Protein AF-A0A7W8P6K2-F1 (afdb_monomer)

Foldseek 3Di:
DDLVVLQPQFDWDWDQDPVRDIDIDTFLQVFRAQFADKDQAPQQFKIWTFGQAALAWTKIWGHPDHVDSQWTWIWTWAFAWPAQEDLGWGWIDIDTQDIDGSVVQVVCSNPDDPVNFKDKDFPPVDDDPPPQWDWFFDRLGIITMHTDPPNSHNCCGRVNSVSCRVSVHRRQDHAFHDWDAPNVVGKIKIKGQWQDQSQDAPRPRGHSRHHPDIDRRIWMWIDDPTIIDID

Radius of gyration: 17.87 Å; Cα contacts (8 Å, |Δi|>4): 602; chains: 1; bounding box: 59×38×41 Å

Nearest PDB structures (foldseek):
  6w18-assembly1_C  TM=3.054E-01  e=6.192E-01  Schizosaccharomyces pombe 972h-
  9fmv-assembly1_A  TM=1.648E-01  e=7.704E+00  Escherichia coli

pLDDT: mean 91.1, std 9.99, range [41.56, 98.69]

Solvent-accessible surface area (backbone atoms only — not comparable to full-atom values): 11878 Å² total; per-residue (Å²): 125,64,53,70,71,58,76,47,54,47,50,73,50,75,48,77,46,99,87,74,49,73,49,79,44,75,26,36,49,70,22,36,52,49,70,54,36,65,29,75,40,95,76,40,27,41,31,43,41,26,21,49,34,57,34,17,45,54,36,38,36,38,29,76,40,70,78,37,70,53,30,31,39,33,30,33,33,28,58,46,66,77,40,34,65,70,75,18,28,24,40,50,46,76,44,80,57,38,70,45,35,17,69,62,43,45,57,46,32,72,68,49,43,65,75,70,32,29,52,77,45,66,51,78,92,65,64,81,86,57,82,76,45,46,80,33,46,46,65,80,34,58,34,32,37,30,78,38,91,90,24,58,59,57,27,37,31,66,41,23,65,62,39,39,30,71,74,64,32,39,32,15,47,36,36,27,36,48,40,48,68,46,76,90,81,56,36,34,40,36,33,22,62,35,43,47,65,29,27,18,58,90,30,91,42,18,78,65,36,45,18,76,52,65,36,84,82,37,43,33,42,35,40,43,101,59,40,31,43,33,91

Organism: NCBI:txid2782701

Structure (mmCIF, N/CA/C/O backbone):
data_AF-A0A7W8P6K2-F1
#
_entry.id   AF-A0A7W8P6K2-F1
#
loop_
_atom_site.group_PDB
_atom_site.id
_atom_site.type_symbol
_atom_site.label_atom_id
_atom_site.label_alt_id
_atom_site.label_comp_id
_atom_site.label_asym_id
_atom_site.label_entity_id
_atom_site.label_seq_id
_atom_site.pdbx_PDB_ins_code
_atom_site.Cartn_x
_atom_site.Cartn_y
_atom_site.Cartn_z
_atom_site.occupancy
_atom_site.B_iso_or_equiv
_atom_site.auth_seq_id
_atom_site.auth_comp_id
_atom_site.auth_asym_id
_atom_site.auth_atom_id
_atom_site.pdbx_PDB_model_num
ATOM 1 N N . MET A 1 1 ? 9.901 19.201 3.855 1.00 45.75 1 MET A N 1
ATOM 2 C CA . MET A 1 1 ? 8.483 18.785 3.722 1.00 45.75 1 MET A CA 1
ATOM 3 C C . MET A 1 1 ? 7.767 19.037 5.047 1.00 45.75 1 MET A C 1
ATOM 5 O O . MET A 1 1 ? 8.031 18.343 6.026 1.00 45.75 1 MET A O 1
ATOM 9 N N . THR A 1 2 ? 6.951 20.090 5.101 1.00 41.56 2 THR A N 1
ATOM 10 C CA . THR A 1 2 ? 6.307 20.640 6.312 1.00 41.56 2 THR A CA 1
ATOM 11 C C . THR A 1 2 ? 5.314 19.657 6.948 1.00 41.56 2 THR A C 1
ATOM 13 O O . THR A 1 2 ? 4.742 18.824 6.243 1.00 41.56 2 THR A O 1
ATOM 16 N N . ILE A 1 3 ? 5.078 19.776 8.262 1.00 53.03 3 ILE A N 1
ATOM 17 C CA . ILE A 1 3 ? 4.132 18.954 9.053 1.00 53.03 3 ILE A CA 1
ATOM 18 C C . ILE A 1 3 ? 2.738 18.884 8.409 1.00 53.03 3 ILE A C 1
ATOM 20 O O . ILE A 1 3 ? 2.146 17.810 8.330 1.00 53.03 3 ILE A O 1
ATOM 24 N N . ALA A 1 4 ? 2.268 19.984 7.810 1.00 47.06 4 ALA A N 1
ATOM 25 C CA . ALA A 1 4 ? 0.972 20.045 7.137 1.00 47.06 4 ALA A CA 1
ATOM 26 C C . ALA A 1 4 ? 0.769 18.945 6.073 1.00 47.06 4 ALA A C 1
ATOM 28 O O . ALA A 1 4 ? -0.303 18.353 6.015 1.00 47.06 4 ALA A O 1
ATOM 29 N N . CYS A 1 5 ? 1.792 18.595 5.280 1.00 59.78 5 CYS A N 1
ATOM 30 C CA . CYS A 1 5 ? 1.664 17.613 4.191 1.00 59.78 5 CYS A CA 1
ATOM 31 C C . CYS A 1 5 ? 1.314 16.188 4.686 1.00 59.78 5 CYS A C 1
ATOM 33 O O . CYS A 1 5 ? 0.742 15.391 3.939 1.00 59.78 5 CYS A O 1
ATOM 35 N N . ARG A 1 6 ? 1.612 15.865 5.955 1.00 72.44 6 ARG A N 1
ATOM 36 C CA . ARG A 1 6 ? 1.390 14.533 6.550 1.00 72.44 6 ARG A CA 1
ATOM 37 C C . ARG A 1 6 ? -0.026 14.321 7.100 1.00 72.44 6 ARG A C 1
ATOM 39 O O . ARG A 1 6 ? -0.425 13.170 7.281 1.00 72.44 6 ARG A O 1
ATOM 46 N N . LYS A 1 7 ? -0.803 15.399 7.275 1.00 76.62 7 LYS A N 1
ATOM 47 C CA . LYS A 1 7 ? -2.230 15.358 7.663 1.00 76.62 7 LYS A CA 1
ATOM 48 C C . LYS A 1 7 ? -3.202 15.213 6.479 1.00 76.62 7 LYS A C 1
ATOM 50 O O . LYS A 1 7 ? -4.413 15.094 6.695 1.00 76.62 7 LYS A O 1
ATOM 55 N N . TYR A 1 8 ? -2.695 15.261 5.245 1.00 76.56 8 TYR A N 1
ATOM 56 C CA . TYR A 1 8 ? -3.468 15.083 4.009 1.00 76.56 8 TYR A CA 1
ATOM 57 C C . TYR A 1 8 ? -3.341 13.657 3.465 1.00 76.56 8 TYR A C 1
ATOM 59 O O . TYR A 1 8 ? -2.492 12.886 3.921 1.00 76.56 8 TYR A O 1
ATOM 67 N N . TYR A 1 9 ? -4.179 13.326 2.475 1.00 77.88 9 TYR A N 1
ATOM 68 C CA . TYR A 1 9 ? -4.243 12.000 1.847 1.00 77.88 9 TYR A CA 1
ATOM 69 C C . TYR A 1 9 ? -4.569 10.882 2.850 1.00 77.88 9 TYR A C 1
ATOM 71 O O . TYR A 1 9 ? -3.964 9.810 2.847 1.00 77.88 9 TYR A O 1
ATOM 79 N N . LYS A 1 10 ? -5.508 11.175 3.757 1.00 86.06 10 LYS A N 1
ATOM 80 C CA . LYS A 1 10 ? -6.084 10.231 4.720 1.00 86.06 10 LYS A CA 1
ATOM 81 C C . LYS A 1 10 ? -7.519 9.934 4.317 1.00 86.06 10 LYS A C 1
ATOM 83 O O . LYS A 1 10 ? -8.212 10.836 3.847 1.00 86.06 10 LYS A O 1
ATOM 88 N N . LEU A 1 11 ? -7.963 8.706 4.557 1.00 86.50 11 LEU A N 1
ATOM 89 C CA . LEU A 1 11 ? -9.357 8.350 4.350 1.00 86.50 11 LEU A CA 1
ATOM 90 C C . LEU A 1 11 ? -10.255 9.127 5.320 1.00 86.50 11 LEU A C 1
ATOM 92 O O . LEU A 1 11 ? -9.959 9.220 6.516 1.00 86.50 11 LEU A O 1
ATOM 96 N N . LEU A 1 12 ? -11.363 9.648 4.797 1.00 87.94 12 LEU A N 1
ATOM 97 C CA . LEU A 1 12 ? -12.411 10.301 5.570 1.00 87.94 12 LEU A CA 1
ATOM 98 C C . LEU A 1 12 ? -13.641 9.398 5.651 1.00 87.94 12 LEU A C 1
ATOM 100 O O . LEU A 1 12 ? -14.023 8.783 4.658 1.00 87.94 12 LEU A O 1
ATOM 104 N N . SER A 1 13 ? -14.293 9.364 6.808 1.00 87.44 13 SER A N 1
ATOM 105 C CA . SER A 1 13 ? -15.684 8.920 6.914 1.00 87.44 13 SER A CA 1
ATOM 106 C C . SER A 1 13 ? -16.564 10.097 7.301 1.00 87.44 13 SER A C 1
ATOM 108 O O . SER A 1 13 ? -16.222 10.833 8.232 1.00 87.44 13 SER A O 1
ATOM 110 N N . ASN A 1 14 ? -17.704 10.223 6.630 1.00 90.31 14 ASN A N 1
ATOM 111 C CA . ASN A 1 14 ? -18.677 11.276 6.876 1.00 90.31 14 ASN A CA 1
ATOM 112 C C . ASN A 1 14 ? -19.964 10.658 7.424 1.00 90.31 14 ASN A C 1
ATOM 114 O O . ASN A 1 14 ? -20.509 9.735 6.818 1.00 90.31 14 ASN A O 1
ATOM 118 N N . THR A 1 15 ? -20.462 11.195 8.531 1.00 91.56 15 THR A N 1
ATOM 119 C CA . THR A 1 15 ? -21.828 10.948 9.003 1.00 91.56 15 THR A CA 1
ATOM 120 C C . THR A 1 15 ? -22.666 12.161 8.643 1.00 91.56 15 THR A C 1
ATOM 122 O O . THR A 1 15 ? -22.277 13.275 8.987 1.00 91.56 15 THR A O 1
ATOM 125 N N . VAL A 1 16 ? -23.789 11.950 7.958 1.00 93.88 16 VAL A N 1
ATOM 126 C CA . VAL A 1 16 ? -24.786 12.995 7.688 1.00 93.88 16 VAL A CA 1
ATOM 127 C C . VAL A 1 16 ? -25.910 12.839 8.705 1.00 93.88 16 VAL A C 1
ATOM 129 O O . VAL A 1 16 ? -26.491 11.759 8.824 1.00 93.88 16 VAL A O 1
ATOM 132 N N . HIS A 1 17 ? -26.181 13.899 9.458 1.00 93.69 17 HIS A N 1
ATOM 133 C CA . HIS A 1 17 ? -27.201 13.926 10.503 1.00 93.69 17 HIS A CA 1
ATOM 134 C C . HIS A 1 17 ? -28.574 14.310 9.921 1.00 93.69 17 HIS A C 1
ATOM 136 O O . HIS A 1 17 ? -28.632 14.950 8.868 1.00 93.69 17 HIS A O 1
ATOM 142 N N . PRO A 1 18 ? -29.697 13.958 10.582 1.00 95.81 18 PRO A N 1
ATOM 143 C CA . PRO A 1 18 ? -31.042 14.280 10.088 1.00 95.81 18 PRO A CA 1
ATOM 144 C C . PRO A 1 18 ? -31.325 15.778 9.901 1.00 95.81 18 PRO A C 1
ATOM 146 O O . PRO A 1 18 ? -32.210 16.137 9.132 1.00 95.81 18 PRO A O 1
ATOM 149 N N . ASP A 1 19 ? -30.585 16.646 10.591 1.00 95.31 19 ASP A N 1
ATOM 150 C CA . ASP A 1 19 ? -30.692 18.107 10.494 1.00 95.31 19 ASP A CA 1
ATOM 151 C C . ASP A 1 19 ? -29.866 18.709 9.339 1.00 95.31 19 ASP A C 1
ATOM 153 O O . ASP A 1 19 ? -29.806 19.927 9.183 1.00 95.31 19 ASP A O 1
ATOM 157 N N . GLY A 1 20 ? -29.224 17.864 8.526 1.00 94.19 20 GLY A N 1
ATOM 158 C CA . GLY A 1 20 ? -28.382 18.277 7.405 1.00 94.19 20 GLY A CA 1
ATOM 159 C C . GLY A 1 20 ? -26.956 18.668 7.797 1.00 94.19 20 GLY A C 1
ATOM 160 O O . GLY A 1 20 ? -26.159 18.996 6.915 1.00 94.19 20 GLY A O 1
ATOM 161 N N . THR A 1 21 ? -26.595 18.615 9.082 1.00 95.94 21 THR A N 1
ATOM 162 C CA . THR A 1 21 ? -25.201 18.767 9.514 1.00 95.94 21 THR A CA 1
ATOM 163 C C . THR A 1 21 ? -24.415 17.473 9.294 1.00 95.94 21 THR A C 1
ATOM 165 O O . THR A 1 21 ? -24.968 16.426 8.948 1.00 95.94 21 THR A O 1
ATOM 168 N N . GLY A 1 22 ? -23.094 17.520 9.480 1.00 93.06 22 GLY A N 1
ATOM 169 C CA . GLY A 1 22 ? -22.268 16.330 9.344 1.00 93.06 22 GLY A CA 1
ATOM 170 C C . GLY A 1 22 ? -21.056 16.308 10.256 1.00 93.06 22 GLY A C 1
ATOM 171 O O . GLY A 1 22 ? -20.565 17.339 10.717 1.00 93.06 22 GLY A O 1
ATOM 172 N N . THR A 1 23 ? -20.557 15.103 10.501 1.00 93.94 23 THR A N 1
ATOM 173 C CA . THR A 1 23 ? -19.308 14.868 11.229 1.00 93.94 23 THR A CA 1
ATOM 174 C C . THR A 1 23 ? -18.320 14.173 10.310 1.00 93.94 23 THR A C 1
ATOM 176 O O . THR A 1 23 ? -18.646 13.159 9.695 1.00 93.94 23 THR A O 1
ATOM 179 N N . VAL A 1 24 ? -17.104 14.712 10.236 1.00 92.06 24 VAL A N 1
ATOM 180 C CA . VAL A 1 24 ? -16.004 14.159 9.440 1.00 92.06 24 VAL A CA 1
ATOM 181 C C . VAL A 1 24 ? -14.969 13.567 10.385 1.00 92.06 24 VAL A C 1
ATOM 183 O O . VAL A 1 24 ? -14.493 14.250 11.291 1.00 92.06 24 VAL A O 1
ATOM 186 N N . LYS A 1 25 ? -14.585 12.311 10.154 1.00 91.88 25 LYS A N 1
ATOM 187 C CA . LYS A 1 25 ? -13.491 11.648 10.873 1.00 91.88 25 LYS A CA 1
ATOM 188 C C . LYS A 1 25 ? -12.382 11.270 9.902 1.00 91.88 25 LYS A C 1
ATOM 190 O O . LYS A 1 25 ? -12.643 10.637 8.881 1.00 91.88 25 LYS A O 1
ATOM 195 N N . LYS A 1 26 ? -11.146 11.641 10.240 1.00 92.69 26 LYS A N 1
ATOM 196 C CA . LYS A 1 26 ? -9.938 11.188 9.542 1.00 92.69 26 LYS A CA 1
ATOM 197 C C . LYS A 1 26 ? -9.478 9.863 10.134 1.00 92.69 26 LYS A C 1
ATOM 199 O O . LYS A 1 26 ? -9.282 9.773 11.342 1.00 92.69 26 LYS A O 1
ATOM 204 N N . HIS A 1 27 ? -9.242 8.864 9.291 1.00 94.88 27 HIS A N 1
ATOM 205 C CA . HIS A 1 27 ? -8.683 7.583 9.722 1.00 94.88 27 HIS A CA 1
ATOM 206 C C . HIS A 1 27 ? -7.204 7.500 9.356 1.00 94.88 27 HIS A C 1
ATOM 208 O O . HIS A 1 27 ? -6.820 7.041 8.277 1.00 94.88 27 HIS A O 1
ATOM 214 N N . TYR A 1 28 ? -6.347 7.980 10.255 1.00 95.62 28 TYR A N 1
ATOM 215 C CA . TYR A 1 28 ? -4.903 8.048 10.028 1.00 95.62 28 TYR A CA 1
ATOM 216 C C . TYR A 1 28 ? -4.249 6.666 9.896 1.00 95.62 28 TYR A C 1
ATOM 218 O O . TYR A 1 28 ? -3.251 6.538 9.176 1.00 95.62 28 TYR A O 1
ATOM 226 N N . CYS A 1 29 ? -4.830 5.638 10.524 1.00 95.69 29 CYS A N 1
ATOM 227 C CA . CYS A 1 29 ? -4.363 4.252 10.446 1.00 95.69 29 CYS A CA 1
ATOM 228 C C . CYS A 1 29 ? -4.705 3.554 9.117 1.00 95.69 29 CYS A C 1
ATOM 230 O O . CYS A 1 29 ? -4.180 2.479 8.855 1.00 95.69 29 CYS A O 1
ATOM 232 N N . LEU A 1 30 ? -5.479 4.167 8.211 1.00 93.50 30 LEU A N 1
ATOM 233 C CA . LEU A 1 30 ? -5.624 3.678 6.827 1.00 93.50 30 LEU A CA 1
ATOM 234 C C . LEU A 1 30 ? -4.539 4.212 5.879 1.00 93.50 30 LEU A C 1
ATOM 236 O O . LEU A 1 30 ? -4.719 4.203 4.666 1.00 93.50 30 LEU A O 1
ATOM 240 N N . ARG A 1 31 ? -3.389 4.611 6.447 1.00 87.50 31 ARG A N 1
ATOM 241 C CA . ARG A 1 31 ? -2.157 5.101 5.800 1.00 87.50 31 ARG A CA 1
ATOM 242 C C . ARG A 1 31 ? -2.330 6.318 4.883 1.00 87.50 31 ARG A C 1
ATOM 244 O O . ARG A 1 31 ? -3.427 6.747 4.538 1.00 87.50 31 ARG A O 1
ATOM 251 N N . ARG A 1 32 ? -1.190 6.912 4.524 1.00 89.69 32 ARG A N 1
ATOM 252 C CA . ARG A 1 32 ? -1.074 8.011 3.560 1.00 89.69 32 ARG A CA 1
ATOM 253 C C . ARG A 1 32 ? -0.702 7.465 2.181 1.00 89.69 32 ARG A C 1
ATOM 255 O O . ARG A 1 32 ? 0.448 7.073 1.996 1.00 89.69 32 ARG A O 1
ATOM 262 N N . ILE A 1 33 ? -1.654 7.466 1.251 1.00 84.19 33 ILE A N 1
ATOM 263 C CA . ILE A 1 33 ? -1.473 7.089 -0.164 1.00 84.19 33 ILE A CA 1
ATOM 264 C C . ILE A 1 33 ? -2.402 7.909 -1.067 1.00 84.19 33 ILE A C 1
ATOM 266 O O . ILE A 1 33 ? -3.232 8.664 -0.557 1.00 84.19 33 ILE A O 1
ATOM 270 N N . SER A 1 34 ? -2.284 7.749 -2.386 1.00 83.44 34 SER A N 1
ATOM 271 C CA . SER A 1 34 ? -3.230 8.321 -3.349 1.00 83.44 34 SER A CA 1
ATOM 272 C C . SER A 1 34 ? -4.524 7.499 -3.348 1.00 83.44 34 SER A C 1
ATOM 274 O O . SER A 1 34 ? -4.739 6.643 -4.201 1.00 83.44 34 SER A O 1
ATOM 276 N N . HIS A 1 35 ? -5.330 7.669 -2.294 1.00 80.62 35 HIS A N 1
AT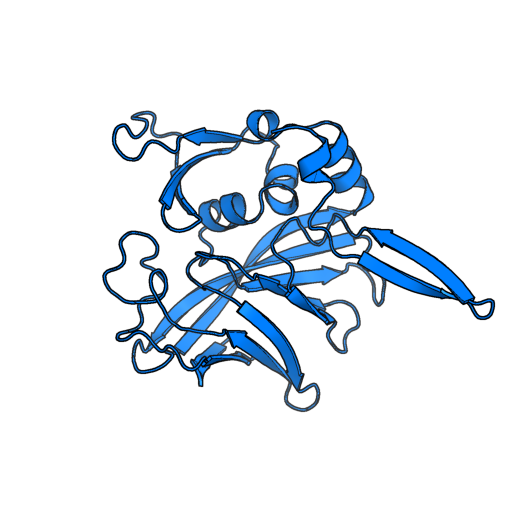OM 277 C CA . HIS A 1 35 ? -6.593 6.946 -2.144 1.00 80.62 35 HIS A CA 1
ATOM 278 C C . HIS A 1 35 ? -7.550 7.348 -3.265 1.00 80.62 35 HIS A C 1
ATOM 280 O O . HIS A 1 35 ? -7.952 8.508 -3.329 1.00 80.62 35 HIS A O 1
ATOM 286 N N . GLU A 1 36 ? -7.940 6.371 -4.078 1.00 83.62 36 GLU A N 1
ATOM 287 C CA . GLU A 1 36 ? -9.068 6.486 -5.003 1.00 83.62 36 GLU A CA 1
ATOM 288 C C . GLU A 1 36 ? -10.316 5.871 -4.337 1.00 83.62 36 GLU A C 1
ATOM 290 O O . GLU A 1 36 ? -10.707 6.288 -3.240 1.00 83.62 36 GLU A O 1
ATOM 295 N N . LEU A 1 37 ? -10.928 4.835 -4.926 1.00 86.00 37 LEU A N 1
ATOM 296 C CA . LEU A 1 37 ? -12.049 4.135 -4.310 1.00 86.00 37 LEU A CA 1
ATOM 297 C C . LEU A 1 37 ? -11.564 3.096 -3.291 1.00 86.00 37 LEU A C 1
ATOM 299 O O . LEU A 1 37 ? -10.658 2.296 -3.544 1.00 86.00 37 LEU A O 1
ATOM 303 N N . ILE A 1 38 ? -12.236 3.067 -2.142 1.00 88.56 38 ILE A N 1
ATOM 304 C CA . ILE A 1 38 ? -12.048 2.048 -1.112 1.00 88.56 38 ILE A CA 1
ATOM 305 C C . ILE A 1 38 ? -13.287 1.157 -1.002 1.00 88.56 38 ILE A C 1
ATOM 307 O O . ILE A 1 38 ? -14.418 1.625 -1.123 1.00 88.56 38 ILE A O 1
ATOM 311 N N . GLN A 1 39 ? -13.085 -0.128 -0.725 1.00 92.94 39 GLN A N 1
ATOM 312 C CA . GLN A 1 39 ? -14.166 -1.089 -0.518 1.00 92.94 39 GLN A CA 1
ATOM 313 C C . GLN A 1 39 ? -14.063 -1.668 0.889 1.00 92.94 39 GLN A C 1
ATOM 315 O O . GLN A 1 39 ? -13.090 -2.350 1.205 1.00 92.94 39 GLN A O 1
ATOM 320 N N . VAL A 1 40 ? -15.091 -1.451 1.710 1.00 92.94 40 VAL A N 1
ATOM 321 C CA . VAL A 1 40 ? -15.283 -2.193 2.964 1.00 92.94 40 VAL A CA 1
ATOM 322 C C . VAL A 1 40 ? -15.950 -3.528 2.633 1.00 92.94 40 VAL A C 1
ATOM 324 O O . VAL A 1 40 ? -16.956 -3.568 1.923 1.00 92.94 40 VAL A O 1
ATOM 327 N N . MET A 1 41 ? -15.379 -4.629 3.105 1.00 93.00 41 MET A N 1
ATOM 328 C CA . MET A 1 41 ? -15.876 -5.980 2.854 1.00 93.00 41 MET A CA 1
ATOM 329 C C . MET A 1 41 ? -17.117 -6.293 3.711 1.00 93.00 41 MET A C 1
ATOM 331 O O . MET A 1 41 ? -17.367 -5.623 4.715 1.00 93.00 41 MET A O 1
ATOM 335 N N . PRO A 1 42 ? -17.900 -7.336 3.364 1.00 94.12 42 PRO A N 1
ATOM 336 C CA . PRO A 1 42 ? -19.096 -7.722 4.122 1.00 94.12 42 PRO A CA 1
ATOM 337 C C . PRO A 1 42 ? -18.849 -8.085 5.594 1.00 94.12 42 PRO A C 1
ATOM 339 O O . PRO A 1 42 ? -19.782 -8.040 6.390 1.00 94.12 42 PRO A O 1
ATOM 342 N N . ASP A 1 43 ? -17.607 -8.416 5.962 1.00 93.88 43 ASP A N 1
ATOM 343 C CA . ASP A 1 43 ? -17.190 -8.645 7.352 1.00 93.88 43 ASP A CA 1
ATOM 344 C C . ASP A 1 43 ? -17.126 -7.355 8.194 1.00 93.88 43 ASP A C 1
ATOM 346 O O . ASP A 1 43 ? -16.834 -7.414 9.384 1.00 93.88 43 ASP A O 1
ATOM 350 N N . LYS A 1 44 ? -17.367 -6.187 7.578 1.00 94.81 44 LYS A N 1
ATOM 351 C CA . LYS A 1 44 ? -17.327 -4.849 8.190 1.00 94.81 44 LYS A CA 1
ATOM 352 C C . LYS A 1 44 ? -15.981 -4.499 8.830 1.00 94.81 44 LYS A C 1
ATOM 354 O O . LYS A 1 44 ? -15.925 -3.599 9.668 1.00 94.81 44 LYS A O 1
ATOM 359 N N . ARG A 1 45 ? -14.903 -5.189 8.456 1.00 96.31 45 ARG A N 1
ATOM 360 C CA . ARG A 1 45 ? -13.560 -5.007 9.031 1.00 96.31 45 ARG A CA 1
ATOM 361 C C . ARG A 1 45 ? -12.499 -4.829 7.970 1.00 96.31 45 ARG A C 1
ATOM 363 O O . ARG A 1 45 ? -11.619 -3.984 8.122 1.00 96.31 45 ARG A O 1
ATOM 370 N N . THR A 1 46 ? -12.557 -5.648 6.930 1.00 95.44 46 THR A N 1
ATOM 371 C CA . THR A 1 46 ? -11.554 -5.661 5.877 1.00 95.44 46 THR A CA 1
ATOM 372 C C . THR A 1 46 ? -11.842 -4.531 4.898 1.00 95.44 46 THR A C 1
ATOM 374 O O . THR A 1 46 ? -12.963 -4.372 4.427 1.00 95.44 46 THR A O 1
ATOM 377 N N . VAL A 1 47 ? -10.828 -3.737 4.580 1.00 94.44 47 VAL A N 1
ATOM 378 C CA . VAL A 1 47 ? -10.889 -2.631 3.626 1.00 94.44 47 VAL A CA 1
ATOM 379 C C . VAL A 1 47 ? -9.822 -2.858 2.573 1.00 94.44 47 VAL A C 1
ATOM 381 O O . VAL A 1 47 ? -8.636 -2.899 2.903 1.00 94.44 47 VAL A O 1
ATOM 384 N N . LEU A 1 48 ? -10.221 -2.982 1.310 1.00 92.56 48 LEU A N 1
ATOM 385 C CA . LEU A 1 48 ? -9.278 -2.897 0.201 1.00 92.56 48 LEU A CA 1
ATOM 386 C C . LEU A 1 48 ? -9.232 -1.460 -0.312 1.00 92.56 48 LEU A C 1
ATOM 388 O O . LEU A 1 48 ? -10.267 -0.800 -0.416 1.00 92.56 48 LEU A O 1
ATOM 392 N N . MET A 1 49 ? -8.028 -0.978 -0.596 1.00 90.75 49 MET A N 1
ATOM 393 C CA . MET A 1 49 ? -7.788 0.402 -0.998 1.00 90.75 49 MET A CA 1
ATOM 394 C C . MET A 1 49 ? -7.065 0.442 -2.332 1.00 90.75 49 MET A C 1
ATOM 396 O O . MET A 1 49 ? -5.987 -0.152 -2.452 1.00 90.75 49 MET A O 1
ATOM 400 N N . GLY A 1 50 ? -7.639 1.190 -3.275 1.00 83.75 50 GLY A N 1
ATOM 401 C CA . GLY A 1 50 ? -6.937 1.567 -4.486 1.00 83.75 50 GLY A CA 1
ATOM 402 C C . GLY A 1 50 ? -5.815 2.566 -4.231 1.00 83.75 50 GLY A C 1
ATOM 403 O O . GLY A 1 50 ? -5.855 3.319 -3.257 1.00 83.75 50 GLY A O 1
ATOM 404 N N . ASP A 1 51 ? -4.796 2.520 -5.082 1.00 90.81 51 ASP A N 1
ATOM 405 C CA . ASP A 1 51 ? -3.625 3.392 -5.032 1.00 90.81 51 ASP A CA 1
ATOM 406 C C . ASP A 1 51 ? -3.415 3.996 -6.420 1.00 90.81 51 ASP A C 1
ATOM 408 O O . ASP A 1 51 ? -2.784 3.398 -7.302 1.00 90.81 51 ASP A O 1
ATOM 412 N N . ASP A 1 52 ? -3.997 5.180 -6.622 1.00 90.06 52 ASP A N 1
ATOM 413 C CA . ASP A 1 52 ? -3.874 5.921 -7.870 1.00 90.06 52 ASP A CA 1
ATOM 414 C C . ASP A 1 52 ? -2.510 6.626 -7.949 1.00 90.06 52 ASP A C 1
ATOM 416 O O . ASP A 1 52 ? -2.373 7.842 -7.780 1.00 90.06 52 ASP A O 1
ATOM 420 N N . ALA A 1 53 ? -1.469 5.831 -8.175 1.00 88.44 53 ALA A N 1
ATOM 421 C CA . ALA A 1 53 ? -0.094 6.288 -8.282 1.00 88.44 53 ALA A CA 1
ATOM 422 C C . ALA A 1 53 ? 0.650 5.573 -9.414 1.00 88.44 53 ALA A C 1
ATOM 424 O O . ALA A 1 53 ? 0.231 4.527 -9.906 1.00 88.44 53 ALA A O 1
ATOM 425 N N . THR A 1 54 ? 1.794 6.132 -9.806 1.00 86.94 54 THR A N 1
ATOM 426 C CA . THR A 1 54 ? 2.825 5.396 -10.551 1.00 86.94 54 THR A CA 1
ATOM 427 C C . THR A 1 54 ? 3.679 4.613 -9.558 1.00 86.94 54 THR A C 1
ATOM 429 O O . THR A 1 54 ? 4.088 5.184 -8.543 1.00 86.94 54 THR A O 1
ATOM 432 N N . ASN A 1 55 ? 3.988 3.342 -9.850 1.00 89.44 55 ASN A N 1
ATOM 433 C CA . ASN A 1 55 ? 4.639 2.432 -8.890 1.00 89.44 55 ASN A CA 1
ATOM 434 C C . ASN A 1 55 ? 3.867 2.332 -7.558 1.00 89.44 55 ASN A C 1
ATOM 436 O O . ASN A 1 55 ? 4.452 2.344 -6.471 1.00 89.44 55 ASN A O 1
ATOM 440 N N . GLY A 1 56 ? 2.542 2.291 -7.652 1.00 92.31 56 GLY A N 1
ATOM 441 C CA . GLY A 1 56 ? 1.650 2.015 -6.540 1.00 92.31 56 GLY A CA 1
ATOM 442 C C . GLY A 1 56 ? 1.602 0.530 -6.183 1.00 92.31 56 GLY A C 1
ATOM 443 O O . GLY A 1 56 ? 2.245 -0.324 -6.809 1.00 92.31 56 GLY A O 1
ATOM 444 N N . GLY A 1 57 ? 0.835 0.227 -5.143 1.00 92.50 57 GLY A N 1
ATOM 445 C CA . GLY A 1 57 ? 0.651 -1.127 -4.627 1.00 92.50 57 GLY A CA 1
ATOM 446 C C . GLY A 1 57 ? -0.808 -1.449 -4.325 1.00 92.50 57 GLY A C 1
ATOM 447 O O . GLY A 1 57 ? -1.646 -0.566 -4.178 1.00 92.50 57 GLY A O 1
ATOM 448 N N . LEU A 1 58 ? -1.110 -2.740 -4.182 1.00 93.19 58 LEU A N 1
ATOM 449 C CA . LEU A 1 58 ? -2.414 -3.189 -3.703 1.00 93.19 58 LEU A CA 1
ATOM 450 C C . LEU A 1 58 ? -2.364 -3.372 -2.187 1.00 93.19 58 LEU A C 1
ATOM 452 O O . LEU A 1 58 ? -1.565 -4.160 -1.677 1.00 93.19 58 LEU A O 1
ATOM 456 N N . PHE A 1 59 ? -3.231 -2.677 -1.460 1.00 94.00 59 PHE A N 1
ATOM 457 C CA . PHE A 1 59 ? -3.203 -2.686 -0.002 1.00 94.00 59 PHE A CA 1
ATOM 458 C C . PHE A 1 59 ? -4.535 -3.086 0.614 1.00 94.00 59 PHE A C 1
ATOM 460 O O . PHE A 1 59 ? -5.612 -2.803 0.089 1.00 94.00 59 PHE A O 1
ATOM 467 N N . MET A 1 60 ? -4.432 -3.650 1.810 1.00 95.00 60 MET A N 1
ATOM 468 C CA . MET A 1 60 ? -5.557 -4.095 2.613 1.00 95.00 60 MET A CA 1
ATOM 469 C C . MET A 1 60 ? -5.379 -3.628 4.056 1.00 95.00 60 MET A C 1
ATOM 471 O O . MET A 1 60 ? -4.279 -3.650 4.600 1.00 95.00 60 MET A O 1
ATOM 475 N N . PHE A 1 61 ? -6.464 -3.212 4.688 1.00 96.88 61 PHE A N 1
ATOM 476 C CA . PHE A 1 61 ? -6.522 -2.911 6.111 1.00 96.88 61 PHE A CA 1
ATOM 477 C C . PHE A 1 61 ? -7.560 -3.821 6.752 1.00 96.88 61 PHE A C 1
ATOM 479 O O . PHE A 1 61 ? -8.622 -4.027 6.179 1.00 96.88 61 PHE A O 1
ATOM 486 N N . ILE A 1 62 ? -7.264 -4.375 7.921 1.00 97.88 62 ILE A N 1
ATOM 487 C CA . ILE A 1 62 ? -8.218 -5.179 8.687 1.00 97.88 62 ILE A CA 1
ATOM 488 C C . ILE A 1 62 ? -8.402 -4.499 10.033 1.00 97.88 62 ILE A C 1
ATOM 490 O O . ILE A 1 62 ? -7.469 -4.462 10.839 1.00 97.88 62 ILE A O 1
ATOM 494 N N . ALA A 1 63 ? -9.599 -3.962 10.258 1.00 98.25 63 ALA A N 1
ATOM 495 C CA . ALA A 1 63 ? -9.966 -3.327 11.512 1.00 98.25 63 ALA A CA 1
ATOM 496 C C . ALA A 1 63 ? -9.963 -4.326 12.676 1.00 98.25 63 ALA A C 1
ATOM 498 O O . ALA A 1 63 ? -10.317 -5.501 12.514 1.00 98.25 63 ALA A O 1
ATOM 499 N N . ASP A 1 64 ? -9.629 -3.857 13.874 1.00 98.44 64 ASP A N 1
ATOM 500 C CA . ASP A 1 64 ? -9.668 -4.687 15.083 1.00 98.44 64 ASP A CA 1
ATOM 501 C C . ASP A 1 64 ? -11.109 -5.060 15.468 1.00 98.44 64 ASP A C 1
ATOM 503 O O . ASP A 1 64 ? -11.347 -6.155 15.981 1.00 98.44 64 ASP A O 1
ATOM 507 N N . LYS A 1 65 ? -12.079 -4.187 15.163 1.00 97.94 65 LYS A N 1
ATOM 508 C CA . LYS A 1 65 ? -13.505 -4.356 15.475 1.00 97.94 65 LYS A CA 1
ATOM 509 C C . LYS A 1 65 ? -14.377 -4.115 14.243 1.00 97.94 65 LYS A C 1
ATOM 511 O O . LYS A 1 65 ? -14.030 -3.323 13.371 1.00 97.94 65 LYS A O 1
ATOM 516 N N . GLU A 1 66 ? -15.514 -4.804 14.173 1.00 96.44 66 GLU A N 1
ATOM 517 C CA . GLU A 1 66 ? -16.509 -4.575 13.120 1.00 96.44 66 GLU A CA 1
ATOM 518 C C . GLU A 1 66 ? -17.029 -3.136 13.155 1.00 96.44 66 GLU A C 1
ATOM 520 O O . GLU A 1 66 ? -17.330 -2.604 14.222 1.00 96.44 66 GLU A O 1
ATOM 525 N N . ALA A 1 67 ? -17.154 -2.527 11.975 1.00 93.69 67 ALA A N 1
ATOM 526 C CA . ALA A 1 67 ? -17.658 -1.172 11.765 1.00 93.69 67 ALA A CA 1
ATOM 527 C C . ALA A 1 67 ? -16.881 -0.057 12.501 1.00 93.69 67 ALA A C 1
ATOM 529 O O . ALA A 1 67 ? -17.375 1.065 12.601 1.00 93.69 67 ALA A O 1
ATOM 530 N N . ASP A 1 68 ? -15.656 -0.327 12.961 1.00 95.81 68 ASP A N 1
ATOM 531 C CA . ASP A 1 68 ? -14.793 0.657 13.612 1.00 95.81 68 ASP A CA 1
ATOM 532 C C . ASP A 1 68 ? -13.402 0.676 12.972 1.00 95.81 68 ASP A C 1
ATOM 534 O O . ASP A 1 68 ? -12.543 -0.157 13.245 1.00 95.81 68 ASP A O 1
ATOM 538 N N . LEU A 1 69 ? -13.174 1.678 12.124 1.00 95.88 69 LEU A N 1
ATOM 539 C CA . LEU A 1 69 ? -11.910 1.880 11.416 1.00 95.88 69 LEU A CA 1
ATOM 540 C C . LEU A 1 69 ? -10.847 2.619 12.251 1.00 95.88 69 LEU A C 1
ATOM 542 O O . LEU A 1 69 ? -9.825 3.027 11.704 1.00 95.88 69 LEU A O 1
ATOM 546 N N . SER A 1 70 ? -11.061 2.817 13.558 1.00 97.00 70 SER A N 1
ATOM 547 C CA . SER A 1 70 ? -10.133 3.573 14.410 1.00 97.00 70 SER A CA 1
ATOM 548 C C . SER A 1 70 ? -8.821 2.850 14.719 1.00 97.00 70 SER A C 1
ATOM 550 O O . SER A 1 70 ? -7.850 3.522 15.064 1.00 97.00 70 SER A O 1
ATOM 552 N N . ALA A 1 71 ? -8.764 1.523 14.581 1.00 98.44 71 ALA A N 1
ATOM 553 C CA . ALA A 1 71 ? -7.570 0.718 14.827 1.00 98.44 71 ALA A CA 1
ATOM 554 C C . ALA A 1 71 ? -7.556 -0.547 13.966 1.00 98.44 71 ALA A C 1
ATOM 556 O O . ALA A 1 71 ? -8.609 -1.114 13.660 1.00 98.44 71 ALA A O 1
ATOM 557 N N . GLY A 1 72 ? -6.368 -0.994 13.564 1.00 98.31 72 GLY A N 1
ATOM 558 C CA . GLY A 1 72 ? -6.245 -2.222 12.788 1.00 98.31 72 GLY A CA 1
ATOM 559 C C . GLY A 1 72 ? -4.864 -2.482 12.214 1.00 98.31 72 GLY A C 1
ATOM 560 O O . GLY A 1 72 ? -3.892 -1.767 12.470 1.00 98.31 72 GLY A O 1
ATOM 561 N N . THR A 1 73 ? -4.787 -3.547 11.419 1.00 98.62 73 THR A N 1
ATOM 562 C CA . THR A 1 73 ? -3.551 -4.018 10.788 1.00 98.62 73 THR A CA 1
ATOM 563 C C . THR A 1 73 ? -3.532 -3.678 9.303 1.00 98.62 73 THR A C 1
ATOM 565 O O . THR A 1 73 ? -4.485 -3.956 8.579 1.00 98.62 73 THR A O 1
ATOM 568 N N . LEU A 1 74 ? -2.416 -3.122 8.840 1.00 97.94 74 LEU A N 1
ATOM 569 C CA . LEU A 1 74 ? -2.164 -2.772 7.451 1.00 97.94 74 LEU A CA 1
ATOM 570 C C . LEU A 1 74 ? -1.314 -3.843 6.756 1.00 97.94 74 LEU A C 1
ATOM 572 O O . LEU A 1 74 ? -0.277 -4.278 7.272 1.00 97.94 74 LEU A O 1
ATOM 576 N N . TYR A 1 75 ? -1.743 -4.208 5.554 1.00 97.62 75 TYR A N 1
ATOM 577 C CA . TYR A 1 75 ? -1.121 -5.181 4.672 1.00 97.62 75 TYR A CA 1
ATOM 578 C C . TYR A 1 75 ? -0.911 -4.601 3.272 1.00 97.62 75 TYR A C 1
ATOM 580 O O . TYR A 1 75 ? -1.657 -3.731 2.819 1.00 97.62 75 TYR A O 1
ATOM 588 N N . VAL A 1 76 ? 0.078 -5.135 2.564 1.00 95.94 76 VAL A N 1
ATOM 589 C CA . VAL A 1 76 ? 0.349 -4.840 1.152 1.00 95.94 76 VAL A CA 1
ATOM 590 C C . VAL A 1 76 ? 0.646 -6.135 0.401 1.00 95.94 76 VAL A C 1
ATOM 592 O O . VAL A 1 76 ? 1.228 -7.064 0.966 1.00 95.94 76 VAL A O 1
ATOM 595 N N . ALA A 1 77 ? 0.214 -6.229 -0.850 1.00 94.81 77 ALA A N 1
ATOM 596 C CA . ALA A 1 77 ? 0.395 -7.425 -1.657 1.00 94.81 77 ALA A CA 1
ATOM 597 C C . ALA A 1 77 ? 1.833 -7.558 -2.190 1.00 94.81 77 ALA A C 1
ATOM 599 O O . ALA A 1 77 ? 2.465 -6.593 -2.628 1.00 94.81 77 ALA A O 1
ATOM 600 N N . LYS A 1 78 ? 2.326 -8.795 -2.215 1.00 94.44 78 LYS A N 1
ATOM 601 C CA . LYS A 1 78 ? 3.422 -9.243 -3.072 1.00 94.44 78 LYS A CA 1
ATOM 602 C C . LYS A 1 78 ? 2.836 -9.980 -4.269 1.00 94.44 78 LYS A C 1
ATOM 604 O O . LYS A 1 78 ? 2.059 -10.912 -4.083 1.00 94.44 78 LYS A O 1
ATOM 609 N N . TRP A 1 79 ? 3.249 -9.579 -5.463 1.00 93.12 79 TRP A N 1
ATOM 610 C CA . TRP A 1 79 ? 2.898 -10.190 -6.737 1.00 93.12 79 TRP A CA 1
ATOM 611 C C . TRP A 1 79 ? 3.915 -11.278 -7.087 1.00 93.12 79 TRP A C 1
ATOM 613 O O . TRP A 1 79 ? 5.062 -10.984 -7.423 1.00 93.12 79 TRP A O 1
ATOM 623 N N . ALA A 1 80 ? 3.514 -12.544 -6.985 1.00 93.56 80 ALA A N 1
ATOM 624 C CA . ALA A 1 80 ? 4.294 -13.667 -7.494 1.00 93.56 80 ALA A CA 1
ATOM 625 C C . ALA A 1 80 ? 3.747 -14.061 -8.871 1.00 93.56 80 ALA A C 1
ATOM 627 O O . ALA A 1 80 ? 2.821 -14.867 -8.969 1.00 93.56 80 ALA A O 1
ATOM 628 N N . GLN A 1 81 ? 4.283 -13.436 -9.925 1.00 93.62 81 GLN A N 1
ATOM 629 C CA . GLN A 1 81 ? 3.792 -13.596 -11.295 1.00 93.62 81 GLN A CA 1
ATOM 630 C C . GLN A 1 81 ? 3.882 -15.051 -11.771 1.00 93.62 81 GLN A C 1
ATOM 632 O O . GLN A 1 81 ? 4.955 -15.651 -11.756 1.00 93.62 81 GLN A O 1
ATOM 637 N N . SER A 1 82 ? 2.760 -15.591 -12.243 1.00 93.94 82 SER A N 1
ATOM 638 C CA . SER A 1 82 ? 2.649 -16.919 -12.858 1.00 93.94 82 SER A CA 1
ATOM 639 C C . SER A 1 82 ? 2.444 -16.852 -14.374 1.00 93.94 82 SER A C 1
ATOM 641 O O . SER A 1 82 ? 2.760 -17.809 -15.076 1.00 93.94 82 SER A O 1
ATOM 643 N N . SER A 1 83 ? 1.969 -15.717 -14.898 1.00 94.56 83 SER A N 1
ATOM 644 C CA . SER A 1 83 ? 1.861 -15.451 -16.336 1.00 94.56 83 SER A CA 1
ATOM 645 C C . SER A 1 83 ? 2.155 -13.986 -16.648 1.00 94.56 83 SER A C 1
ATOM 647 O O . SER A 1 83 ? 1.681 -13.095 -15.944 1.00 94.56 83 SER A O 1
ATOM 649 N N . SER A 1 84 ? 2.911 -13.744 -17.722 1.00 94.75 84 SER A N 1
ATOM 650 C CA . SER A 1 84 ? 3.178 -12.414 -18.291 1.00 94.75 84 SER A CA 1
ATOM 651 C C . SER A 1 84 ? 2.305 -12.076 -19.503 1.00 94.75 84 SER A C 1
ATOM 653 O O . SER A 1 84 ? 2.354 -10.947 -19.993 1.00 94.75 84 SER A O 1
ATOM 655 N N . ALA A 1 85 ? 1.531 -13.043 -20.003 1.00 93.88 85 ALA A N 1
ATOM 656 C CA . ALA A 1 85 ? 0.734 -12.880 -21.210 1.00 93.88 85 ALA A CA 1
ATOM 657 C C . ALA A 1 85 ? -0.520 -12.035 -20.944 1.00 93.88 85 ALA A C 1
ATOM 659 O O . ALA A 1 85 ? -1.206 -12.217 -19.935 1.00 93.88 85 ALA A O 1
ATOM 660 N N . GLY A 1 86 ? -0.846 -11.146 -21.886 1.00 91.12 86 GLY A N 1
ATOM 661 C CA . GLY A 1 86 ? -1.982 -10.234 -21.753 1.00 91.12 86 GLY A CA 1
ATOM 662 C C . GLY A 1 86 ? -1.832 -9.352 -20.516 1.00 91.12 86 GLY A C 1
ATOM 663 O O . GLY A 1 86 ? -0.798 -8.717 -20.329 1.00 91.12 86 GLY A O 1
ATOM 664 N N . ALA A 1 87 ? -2.859 -9.341 -19.668 1.00 90.25 87 ALA A N 1
ATOM 665 C CA . ALA A 1 87 ? -2.847 -8.594 -18.417 1.00 90.25 87 ALA A CA 1
ATOM 666 C C . ALA A 1 87 ? -2.155 -9.343 -17.251 1.00 90.25 87 ALA A C 1
ATOM 668 O O . ALA A 1 87 ? -1.936 -8.771 -16.185 1.00 90.25 87 ALA A O 1
ATOM 669 N N . GLY A 1 88 ? -1.759 -10.602 -17.469 1.00 92.69 88 GLY A N 1
ATOM 670 C CA . GLY A 1 88 ? -0.996 -11.420 -16.529 1.00 92.69 88 GLY A CA 1
ATOM 671 C C . GLY A 1 88 ? -1.819 -12.166 -15.476 1.00 92.69 88 GLY A C 1
ATOM 672 O O . GLY A 1 88 ? -3.039 -12.050 -15.365 1.00 92.69 88 GLY A O 1
ATOM 673 N N . ALA A 1 89 ? -1.117 -12.972 -14.683 1.00 93.62 89 ALA A N 1
ATOM 674 C CA . ALA A 1 89 ? -1.662 -13.681 -13.525 1.00 93.62 89 ALA A CA 1
ATOM 675 C C . ALA A 1 89 ? -0.579 -13.855 -12.454 1.00 93.62 89 ALA A C 1
ATOM 677 O O . ALA A 1 89 ? 0.614 -13.866 -12.776 1.00 93.62 89 ALA A O 1
ATOM 678 N N . ALA A 1 90 ? -0.985 -13.990 -11.191 1.00 92.88 90 ALA A N 1
ATOM 679 C CA . ALA A 1 90 ? -0.074 -14.143 -10.063 1.00 92.88 90 ALA A CA 1
ATOM 680 C C . ALA A 1 90 ? -0.712 -14.799 -8.839 1.00 92.88 90 ALA A C 1
ATOM 682 O O . ALA A 1 90 ? -1.910 -14.726 -8.605 1.00 92.88 90 ALA A O 1
ATOM 683 N N . THR A 1 91 ? 0.118 -15.345 -7.963 1.00 92.75 91 THR A N 1
ATOM 684 C CA . THR A 1 91 ? -0.272 -15.598 -6.573 1.00 92.75 91 THR A CA 1
ATOM 685 C C . THR A 1 91 ? -0.003 -14.336 -5.756 1.00 92.75 91 THR A C 1
ATOM 687 O O . THR A 1 91 ? 1.079 -13.753 -5.861 1.00 92.75 91 THR A O 1
ATOM 690 N N . LEU A 1 92 ? -0.970 -13.902 -4.938 1.00 92.44 92 LEU A N 1
ATOM 691 C CA . LEU A 1 92 ? -0.765 -12.778 -4.022 1.00 92.44 92 LEU A CA 1
ATOM 692 C C . LEU A 1 92 ? -0.483 -13.273 -2.612 1.00 92.44 92 LEU A C 1
ATOM 694 O O . LEU A 1 92 ? -1.266 -14.029 -2.038 1.00 92.44 92 LEU A O 1
ATOM 698 N N . THR A 1 93 ? 0.586 -12.751 -2.021 1.00 92.94 93 THR A N 1
ATOM 699 C CA . THR A 1 93 ? 0.861 -12.907 -0.589 1.00 92.94 93 THR A CA 1
ATOM 700 C C . THR A 1 93 ? 0.715 -11.561 0.100 1.00 92.94 93 THR A C 1
ATOM 702 O O . THR A 1 93 ? 1.267 -10.563 -0.357 1.00 92.94 93 THR A O 1
ATOM 705 N N . TRP A 1 94 ? -0.004 -11.519 1.218 1.00 94.94 94 TRP A N 1
ATOM 706 C CA . TRP A 1 94 ? -0.228 -10.288 1.973 1.00 94.94 94 TRP A CA 1
ATOM 707 C C . TRP A 1 94 ? 0.842 -10.102 3.046 1.00 94.94 94 TRP A C 1
ATOM 709 O O . TRP A 1 94 ? 0.904 -10.846 4.024 1.00 94.94 94 TRP A O 1
ATOM 719 N N . LEU A 1 95 ? 1.678 -9.084 2.876 1.00 97.19 95 LEU A N 1
ATOM 720 C CA . LEU A 1 95 ? 2.721 -8.722 3.825 1.00 97.19 95 LEU A CA 1
ATOM 721 C C . LEU A 1 95 ? 2.139 -7.785 4.880 1.00 97.19 95 LEU A C 1
ATOM 723 O O . LEU A 1 95 ? 1.700 -6.684 4.552 1.00 97.19 95 LEU A O 1
ATOM 727 N N . LYS A 1 96 ? 2.153 -8.198 6.151 1.00 97.75 96 LYS A N 1
ATOM 728 C CA . LYS A 1 96 ? 1.836 -7.306 7.275 1.00 97.75 96 LYS A CA 1
ATOM 729 C C . LYS A 1 96 ? 2.924 -6.241 7.387 1.00 97.75 96 LYS A C 1
ATOM 731 O O . LYS A 1 96 ? 4.091 -6.581 7.589 1.00 97.75 96 LYS A O 1
ATOM 736 N N . ILE A 1 97 ? 2.538 -4.969 7.321 1.00 97.62 97 ILE A N 1
ATOM 737 C CA . ILE A 1 97 ? 3.477 -3.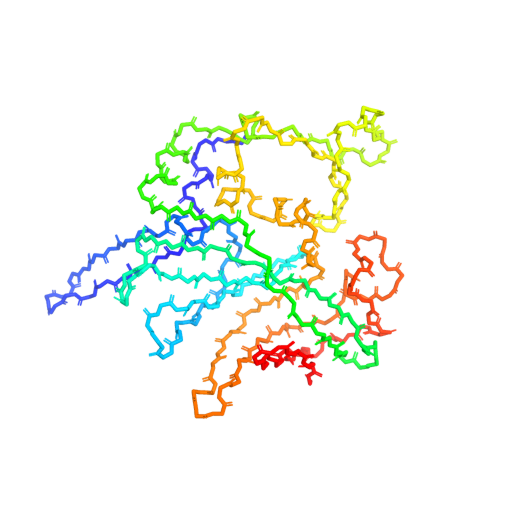840 7.409 1.00 97.62 97 ILE A CA 1
ATOM 738 C C . ILE A 1 97 ? 3.268 -2.964 8.644 1.00 97.62 97 ILE A C 1
ATOM 740 O O . ILE A 1 97 ? 4.176 -2.234 9.014 1.00 97.62 97 ILE A O 1
ATOM 744 N N . GLY A 1 98 ? 2.140 -3.065 9.348 1.00 98.12 98 GLY A N 1
ATOM 745 C CA . GLY A 1 98 ? 1.969 -2.340 10.607 1.00 98.12 98 GLY A CA 1
ATOM 746 C C . GLY A 1 98 ? 0.637 -2.606 11.287 1.00 98.12 98 GLY A C 1
ATOM 747 O O . GLY A 1 98 ? -0.290 -3.116 10.669 1.00 98.12 98 GLY A O 1
ATOM 748 N N . HIS A 1 99 ? 0.547 -2.253 12.564 1.00 98.62 99 HIS A N 1
ATOM 749 C CA . HIS A 1 99 ? -0.701 -2.132 13.321 1.00 98.62 99 HIS A CA 1
ATOM 750 C C . HIS A 1 99 ? -0.637 -0.828 14.119 1.00 98.62 99 HIS A C 1
ATOM 752 O O . HIS A 1 99 ? 0.441 -0.478 14.617 1.00 98.62 99 HIS A O 1
ATOM 758 N N . ALA A 1 100 ? -1.741 -0.086 14.151 1.00 98.44 100 ALA A N 1
ATOM 759 C CA . ALA A 1 100 ? -1.844 1.172 14.884 1.00 98.44 100 ALA A CA 1
ATOM 760 C C . ALA A 1 100 ? -3.302 1.604 15.075 1.00 98.44 100 ALA A C 1
ATOM 762 O O . ALA A 1 100 ? -4.194 1.167 14.339 1.00 98.44 100 ALA A O 1
ATOM 763 N N . THR A 1 101 ? -3.513 2.537 16.002 1.00 98.69 101 THR A N 1
ATOM 764 C CA . THR A 1 101 ? -4.737 3.349 16.060 1.00 98.69 101 THR A CA 1
ATOM 765 C C . THR A 1 101 ? -4.587 4.632 15.238 1.00 98.69 101 THR A C 1
ATOM 767 O O . THR A 1 101 ? -3.477 5.070 14.927 1.00 98.69 101 THR A O 1
ATOM 770 N N . SER A 1 102 ? -5.701 5.262 14.861 1.00 97.75 102 SER A N 1
ATOM 771 C CA . SER A 1 102 ? -5.671 6.568 14.193 1.00 97.75 102 SER A CA 1
ATOM 772 C C . SER A 1 102 ? -5.054 7.646 15.082 1.00 97.75 102 SER A C 1
ATOM 774 O O . SER A 1 102 ? -4.244 8.418 14.581 1.00 97.75 102 SER A O 1
ATOM 776 N N . ASP A 1 103 ? -5.350 7.643 16.381 1.00 97.81 103 ASP A N 1
ATOM 777 C CA . ASP A 1 103 ? -4.824 8.632 17.329 1.00 97.81 103 ASP A CA 1
ATOM 778 C C . ASP A 1 103 ? -3.295 8.534 17.457 1.00 97.81 103 ASP A C 1
ATOM 780 O O . ASP A 1 103 ? -2.600 9.549 17.460 1.00 97.81 103 ASP A O 1
ATOM 784 N N . GLU A 1 104 ? -2.744 7.312 17.478 1.00 98.06 104 GLU A N 1
ATOM 785 C CA . GLU A 1 104 ? -1.292 7.100 17.467 1.00 98.06 104 GLU A CA 1
ATOM 786 C C . GLU A 1 104 ? -0.649 7.700 16.209 1.00 98.06 104 GLU A C 1
ATOM 788 O O . GLU A 1 104 ? 0.373 8.381 16.290 1.00 98.06 104 GLU A O 1
ATOM 793 N N . ILE A 1 105 ? -1.230 7.452 15.030 1.00 98.12 105 ILE A N 1
ATOM 794 C CA . ILE A 1 105 ? -0.665 7.940 13.765 1.00 98.12 105 ILE A CA 1
ATOM 795 C C . ILE A 1 105 ? -0.874 9.444 13.595 1.00 98.12 105 ILE A C 1
ATOM 797 O O . ILE A 1 105 ? -0.017 10.099 13.002 1.00 98.12 105 ILE A O 1
ATOM 801 N N . GLU A 1 106 ? -1.966 10.005 14.108 1.00 96.31 106 GLU A N 1
ATOM 802 C CA . GLU A 1 106 ? -2.167 11.453 14.158 1.00 96.31 106 GLU A CA 1
ATOM 803 C C . GLU A 1 106 ? -1.093 12.116 15.025 1.00 96.31 106 GLU A C 1
ATOM 805 O O . GLU A 1 106 ? -0.397 13.009 14.546 1.00 96.31 106 GLU A O 1
ATOM 810 N N . ALA A 1 107 ? -0.849 11.608 16.237 1.00 96.94 107 ALA A N 1
ATOM 811 C CA . ALA A 1 107 ? 0.204 12.129 17.109 1.00 96.94 107 ALA A CA 1
ATOM 812 C C . ALA A 1 107 ? 1.599 12.070 16.453 1.00 96.94 107 ALA A C 1
ATOM 814 O O . ALA A 1 107 ? 2.386 13.017 16.550 1.00 96.94 107 ALA A O 1
ATOM 815 N N . LEU A 1 108 ? 1.907 10.988 15.727 1.00 96.69 108 LEU A N 1
ATOM 816 C CA . LEU A 1 108 ? 3.150 10.881 14.953 1.00 96.69 108 LEU A CA 1
ATOM 817 C C . LEU A 1 108 ? 3.183 11.855 13.767 1.00 96.69 108 LEU A C 1
ATOM 819 O O . LEU A 1 108 ? 4.227 12.438 13.485 1.00 96.69 108 LEU A O 1
ATOM 823 N N . ALA A 1 109 ? 2.064 12.048 13.064 1.00 95.06 109 ALA A N 1
ATOM 824 C CA . ALA A 1 109 ? 1.980 12.980 11.938 1.00 95.06 109 ALA A CA 1
ATOM 825 C C . ALA A 1 109 ? 2.195 14.436 12.374 1.00 95.06 109 ALA A C 1
ATOM 827 O O . ALA A 1 109 ? 2.751 15.224 11.605 1.00 95.06 109 ALA A O 1
ATOM 828 N N . ASP A 1 110 ? 1.777 14.761 13.596 1.00 94.75 110 ASP A N 1
ATOM 829 C CA . ASP A 1 110 ? 1.861 16.091 14.199 1.00 94.75 110 ASP A CA 1
ATOM 830 C C . ASP A 1 110 ? 3.276 16.449 14.651 1.00 94.75 110 ASP A C 1
ATOM 832 O O . ASP A 1 110 ? 3.635 17.626 14.680 1.00 94.75 110 ASP A O 1
ATOM 836 N N . THR A 1 111 ? 4.085 15.441 14.969 1.00 95.06 111 THR A N 1
ATOM 837 C CA . THR A 1 111 ? 5.398 15.619 15.600 1.00 95.06 111 THR A CA 1
ATOM 838 C C . THR A 1 111 ? 6.553 15.311 14.658 1.00 95.06 111 THR A C 1
ATOM 840 O O . THR A 1 111 ? 7.511 16.077 14.586 1.00 95.06 111 THR A O 1
ATOM 843 N N . LEU A 1 112 ? 6.470 14.215 13.905 1.00 95.56 112 LEU A N 1
ATOM 844 C CA . LEU A 1 112 ? 7.580 13.732 13.094 1.00 95.56 112 LEU A CA 1
ATOM 845 C C . LEU A 1 112 ? 7.647 14.425 11.742 1.00 95.56 112 LEU A C 1
ATOM 847 O O . LEU A 1 112 ? 6.632 14.785 11.141 1.00 95.56 112 LEU A O 1
ATOM 851 N N . THR A 1 113 ? 8.861 14.537 11.217 1.00 94.06 113 THR A N 1
ATOM 852 C CA . THR A 1 113 ? 9.183 14.810 9.818 1.00 94.06 113 THR A CA 1
ATOM 853 C C . THR A 1 113 ? 9.656 13.560 9.091 1.00 94.06 113 THR A C 1
ATOM 855 O O . THR A 1 113 ? 10.015 12.564 9.706 1.00 94.06 113 THR A O 1
ATOM 858 N N . ILE A 1 114 ? 9.664 13.592 7.753 1.00 93.69 114 ILE A N 1
ATOM 859 C CA . ILE A 1 114 ? 10.175 12.458 6.967 1.00 93.69 114 ILE A CA 1
ATOM 860 C C . ILE A 1 114 ? 11.627 12.129 7.338 1.00 93.69 114 ILE A C 1
ATOM 862 O O . ILE A 1 114 ? 11.971 10.959 7.451 1.00 93.69 114 ILE A O 1
ATOM 866 N N . THR A 1 115 ? 12.437 13.153 7.620 1.00 95.88 115 THR A N 1
ATOM 867 C CA . THR A 1 115 ? 13.820 12.998 8.072 1.00 95.88 115 THR A CA 1
ATOM 868 C C . THR A 1 115 ? 13.917 12.419 9.474 1.00 95.88 115 THR A C 1
ATOM 870 O O . THR A 1 115 ? 14.952 11.859 9.790 1.00 95.88 115 THR A O 1
ATOM 873 N N . ASP A 1 116 ? 12.880 12.491 10.311 1.00 97.25 116 ASP A N 1
ATOM 874 C CA . ASP A 1 116 ? 12.854 11.792 11.607 1.00 97.25 116 ASP A CA 1
ATOM 875 C C . ASP A 1 116 ? 12.524 10.301 11.449 1.00 97.25 116 ASP A C 1
ATOM 877 O O . ASP A 1 116 ? 12.868 9.502 12.313 1.00 97.25 116 ASP A O 1
ATOM 881 N N . ILE A 1 117 ? 11.913 9.918 10.323 1.00 98.19 117 ILE A N 1
ATOM 882 C CA . ILE A 1 117 ? 11.468 8.549 10.028 1.00 98.19 117 ILE A CA 1
ATOM 883 C C . ILE A 1 117 ? 12.529 7.774 9.239 1.00 98.19 117 ILE A C 1
ATOM 885 O O . ILE A 1 117 ? 12.802 6.610 9.534 1.00 98.19 117 ILE A O 1
ATOM 889 N N . MET A 1 118 ? 13.106 8.386 8.205 1.00 97.94 118 MET A N 1
ATOM 890 C CA . MET A 1 118 ? 14.051 7.727 7.306 1.00 97.94 118 MET A CA 1
ATOM 891 C C . MET A 1 118 ? 14.982 8.717 6.610 1.00 97.94 118 MET A C 1
ATOM 893 O O . MET A 1 118 ? 14.601 9.846 6.298 1.00 97.94 118 MET A O 1
ATOM 897 N N . ASP A 1 119 ? 16.184 8.245 6.302 1.00 98.06 119 ASP A N 1
ATOM 898 C CA . ASP A 1 119 ? 17.080 8.917 5.370 1.00 98.06 119 ASP A CA 1
ATOM 899 C C . ASP A 1 119 ? 16.706 8.507 3.942 1.00 98.06 119 ASP A C 1
ATOM 901 O O . ASP A 1 119 ? 16.366 7.346 3.692 1.00 98.06 119 ASP A O 1
ATOM 905 N N . ILE A 1 120 ? 16.753 9.454 3.002 1.00 97.56 120 ILE A N 1
ATOM 906 C CA . ILE A 1 120 ? 16.372 9.238 1.602 1.00 97.56 120 ILE A CA 1
ATOM 907 C C . ILE A 1 120 ? 17.401 9.911 0.700 1.00 97.56 120 ILE A C 1
ATOM 909 O O . ILE A 1 120 ? 17.621 11.117 0.798 1.00 97.56 120 ILE A O 1
ATOM 913 N N . VAL A 1 121 ? 17.964 9.144 -0.228 1.00 97.62 121 VAL A N 1
ATOM 914 C CA . VAL A 1 121 ? 18.765 9.643 -1.348 1.00 97.62 121 VAL A CA 1
ATOM 915 C C . VAL A 1 121 ? 18.021 9.329 -2.642 1.00 97.62 121 VAL A C 1
ATOM 917 O O . VAL A 1 121 ? 17.531 8.217 -2.825 1.00 97.62 121 VAL A O 1
ATOM 920 N N . THR A 1 122 ? 17.905 10.317 -3.528 1.00 96.62 122 THR A N 1
ATOM 921 C CA . THR A 1 122 ? 17.155 10.205 -4.795 1.00 96.62 122 THR A CA 1
ATOM 922 C C . THR A 1 122 ? 18.017 10.489 -6.024 1.00 96.62 122 THR A C 1
ATOM 924 O O . THR A 1 122 ? 17.497 10.532 -7.137 1.00 96.62 122 THR A O 1
ATOM 927 N N . ASP A 1 123 ? 19.306 10.783 -5.835 1.00 95.56 123 ASP A N 1
ATOM 928 C CA . ASP A 1 123 ? 20.231 11.017 -6.941 1.00 95.56 123 ASP A CA 1
ATOM 929 C C . ASP A 1 123 ? 20.709 9.676 -7.499 1.00 95.56 123 ASP A C 1
ATOM 931 O O . ASP A 1 123 ? 21.615 9.043 -6.963 1.00 95.56 123 A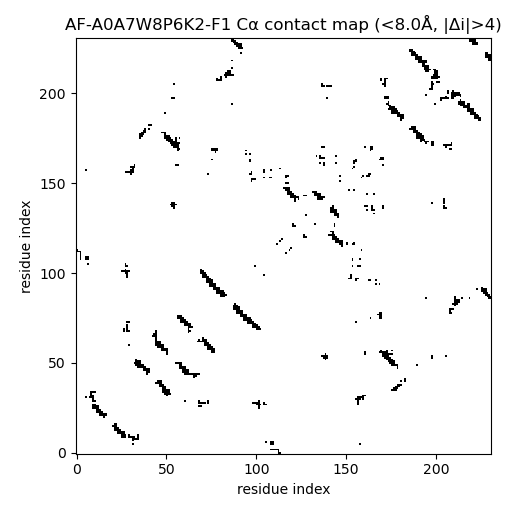SP A O 1
ATOM 935 N N . GLU A 1 124 ? 20.087 9.240 -8.591 1.00 93.12 124 GLU A N 1
ATOM 936 C CA . GLU A 1 124 ? 20.446 7.987 -9.256 1.00 93.12 124 GLU A CA 1
ATOM 937 C C . GLU A 1 124 ? 21.840 8.011 -9.887 1.00 93.12 124 GLU A C 1
ATOM 939 O O . GLU A 1 124 ? 22.425 6.952 -10.108 1.00 93.12 124 GLU A O 1
ATOM 944 N N . LYS A 1 125 ? 22.388 9.200 -10.172 1.00 94.69 125 LYS A N 1
ATOM 945 C CA . LYS A 1 125 ? 23.733 9.332 -10.748 1.00 94.69 125 LYS A CA 1
ATOM 946 C C . LYS A 1 125 ? 24.817 9.120 -9.697 1.00 94.69 125 LYS A C 1
ATOM 948 O O . LYS A 1 125 ? 25.913 8.698 -10.046 1.00 94.69 125 LYS A O 1
ATOM 953 N N . ASN A 1 126 ? 24.502 9.400 -8.432 1.00 95.25 126 ASN A N 1
ATOM 954 C CA . ASN A 1 126 ? 25.420 9.296 -7.303 1.00 95.25 126 ASN A CA 1
ATOM 955 C C . ASN A 1 126 ? 24.756 8.523 -6.147 1.00 95.25 126 ASN A C 1
ATOM 957 O O . ASN A 1 126 ? 24.437 9.114 -5.110 1.00 95.25 126 ASN A O 1
ATOM 961 N N . PRO A 1 127 ? 24.513 7.208 -6.308 1.00 95.06 127 PRO A N 1
ATOM 962 C CA . PRO A 1 127 ? 23.901 6.408 -5.256 1.00 95.06 127 PRO A CA 1
ATOM 963 C C . PRO A 1 127 ? 24.808 6.343 -4.015 1.00 95.06 127 PRO A C 1
ATOM 965 O O . PRO A 1 127 ? 26.036 6.360 -4.143 1.00 95.06 127 PRO A O 1
ATOM 968 N N . PRO A 1 128 ? 24.236 6.238 -2.802 1.00 97.00 128 PRO A N 1
ATOM 969 C CA . PRO A 1 128 ? 25.032 6.100 -1.592 1.00 97.00 128 PRO A CA 1
ATOM 970 C C . PRO A 1 128 ? 25.817 4.783 -1.616 1.00 97.00 128 PRO A C 1
ATOM 972 O O . PRO A 1 128 ? 25.280 3.732 -1.961 1.00 97.00 128 PRO A O 1
ATOM 975 N N . ILE A 1 129 ? 27.084 4.845 -1.204 1.00 96.12 129 ILE A N 1
ATOM 976 C CA . ILE A 1 129 ? 27.955 3.666 -1.049 1.00 96.12 129 ILE A CA 1
ATOM 977 C C . ILE A 1 129 ? 27.746 2.942 0.290 1.00 96.12 129 ILE A C 1
ATOM 979 O O . ILE A 1 129 ? 28.231 1.829 0.474 1.00 96.12 129 ILE A O 1
ATOM 983 N N . ASP A 1 130 ? 27.053 3.583 1.235 1.00 96.50 130 ASP A N 1
ATOM 984 C CA . ASP A 1 130 ? 26.755 3.032 2.554 1.00 96.50 130 ASP A CA 1
ATOM 985 C C . ASP A 1 130 ? 25.747 1.869 2.420 1.00 96.50 130 ASP A C 1
ATOM 987 O O . ASP A 1 130 ? 24.603 2.098 2.011 1.00 96.50 130 ASP A O 1
ATOM 991 N N . PRO A 1 131 ? 26.130 0.627 2.782 1.00 95.44 131 PRO A N 1
ATOM 992 C CA . PRO A 1 131 ? 25.301 -0.561 2.575 1.00 95.44 131 PRO A CA 1
ATOM 993 C C . PRO A 1 131 ? 24.059 -0.603 3.475 1.00 95.44 131 PRO A C 1
ATOM 995 O O . PRO A 1 131 ? 23.204 -1.468 3.301 1.00 95.44 131 PRO A O 1
ATOM 998 N N . THR A 1 132 ? 23.940 0.307 4.445 1.00 96.25 132 THR A N 1
ATOM 999 C CA . THR A 1 132 ? 22.736 0.429 5.280 1.00 96.25 132 THR A CA 1
ATOM 1000 C C . THR A 1 132 ? 21.566 1.086 4.541 1.00 96.25 132 THR A C 1
ATOM 1002 O O . THR A 1 132 ? 20.429 1.027 5.016 1.00 96.25 132 THR A O 1
ATOM 1005 N N . PHE A 1 133 ? 21.810 1.684 3.370 1.00 98.31 133 PHE A N 1
ATOM 1006 C CA . PHE A 1 133 ? 20.757 2.123 2.465 1.00 98.31 133 PHE A CA 1
ATOM 1007 C C . PHE A 1 133 ? 20.266 0.970 1.589 1.00 98.31 133 PHE A C 1
ATOM 1009 O O . PHE A 1 133 ? 21.038 0.273 0.939 1.00 98.31 133 PHE A O 1
ATOM 1016 N N . THR A 1 134 ? 18.948 0.822 1.498 1.00 97.56 134 THR A N 1
ATOM 1017 C CA . THR A 1 134 ? 18.298 -0.120 0.584 1.00 97.56 134 THR A CA 1
ATOM 1018 C C . THR A 1 134 ? 17.756 0.623 -0.628 1.00 97.56 134 THR A C 1
ATOM 1020 O O . THR A 1 134 ? 16.988 1.578 -0.486 1.00 97.56 134 THR A O 1
ATOM 1023 N N . ARG A 1 135 ? 18.130 0.174 -1.830 1.00 96.19 135 ARG A N 1
ATOM 1024 C CA . ARG A 1 135 ? 17.555 0.675 -3.083 1.00 96.19 135 ARG A CA 1
ATOM 1025 C C . ARG A 1 135 ? 16.127 0.154 -3.247 1.00 96.19 135 ARG A C 1
ATOM 1027 O O . ARG A 1 135 ? 15.900 -1.049 -3.166 1.00 96.19 135 ARG A O 1
ATOM 1034 N N . ILE A 1 136 ? 15.191 1.050 -3.532 1.00 95.31 136 ILE A N 1
ATOM 1035 C CA . ILE A 1 136 ? 13.778 0.753 -3.772 1.00 95.31 136 ILE A CA 1
ATOM 1036 C C . ILE A 1 136 ? 13.271 1.461 -5.029 1.00 95.31 136 ILE A C 1
ATOM 1038 O O . ILE A 1 136 ? 13.782 2.510 -5.423 1.00 95.31 136 ILE A O 1
ATOM 1042 N N . HIS A 1 137 ? 12.215 0.907 -5.615 1.00 92.50 137 HIS A N 1
ATOM 1043 C CA . HIS A 1 137 ? 11.452 1.536 -6.687 1.00 92.50 137 HIS A CA 1
ATOM 1044 C C . HIS A 1 137 ? 10.386 2.464 -6.103 1.00 92.50 137 HIS A C 1
ATOM 1046 O O . HIS A 1 137 ? 9.685 2.088 -5.162 1.00 92.50 137 HIS A O 1
ATOM 1052 N N . PHE A 1 138 ? 10.265 3.680 -6.633 1.00 92.06 138 PHE A N 1
ATOM 1053 C CA . PHE A 1 138 ? 9.290 4.657 -6.160 1.00 92.06 138 PHE A CA 1
ATOM 1054 C C . PHE A 1 138 ? 9.028 5.736 -7.216 1.00 92.06 138 PHE A C 1
ATOM 1056 O O . PHE A 1 138 ? 9.935 6.482 -7.576 1.00 92.06 138 PHE A O 1
ATOM 1063 N N . GLY A 1 139 ? 7.778 5.868 -7.665 1.00 88.94 139 GLY A N 1
ATOM 1064 C CA . GLY A 1 139 ? 7.349 6.958 -8.550 1.00 88.94 139 GLY A CA 1
ATOM 1065 C C . GLY A 1 139 ? 8.176 7.088 -9.834 1.00 88.94 139 GLY A C 1
ATOM 1066 O O . GLY A 1 139 ? 8.644 8.183 -10.140 1.00 88.94 139 GLY A O 1
ATOM 1067 N N . ALA A 1 140 ? 8.379 5.978 -10.551 1.00 90.12 140 ALA A N 1
ATOM 1068 C CA . ALA A 1 140 ? 9.204 5.865 -11.759 1.00 90.12 140 ALA A CA 1
ATOM 1069 C C . ALA A 1 140 ? 10.691 6.235 -11.583 1.00 90.12 140 ALA A C 1
ATOM 1071 O O . ALA A 1 140 ? 11.355 6.576 -12.557 1.00 90.12 140 ALA A O 1
ATOM 1072 N N . LYS A 1 141 ? 11.204 6.185 -10.348 1.00 92.19 141 LYS A N 1
ATOM 1073 C CA . LYS A 1 141 ? 12.608 6.434 -9.998 1.00 92.19 141 LYS A CA 1
ATOM 1074 C C . LYS A 1 141 ? 13.103 5.433 -8.961 1.00 92.19 141 LYS A C 1
ATOM 1076 O O . LYS A 1 141 ? 12.315 4.721 -8.328 1.00 92.19 141 LYS A O 1
ATOM 1081 N N . PHE A 1 142 ? 14.409 5.414 -8.741 1.00 94.56 142 PHE A N 1
ATOM 1082 C CA . PHE A 1 142 ? 15.015 4.797 -7.573 1.00 94.56 142 PHE A CA 1
ATOM 1083 C C . PHE A 1 142 ? 15.115 5.786 -6.411 1.00 94.56 142 PHE A C 1
ATOM 1085 O O . PHE A 1 142 ? 15.545 6.928 -6.562 1.00 94.56 142 PHE A O 1
ATOM 1092 N N . ASN A 1 143 ? 14.773 5.307 -5.218 1.00 96.12 143 ASN A N 1
ATOM 1093 C CA . ASN A 1 143 ? 15.235 5.906 -3.973 1.00 96.12 143 ASN A CA 1
ATOM 1094 C C . ASN A 1 143 ? 16.176 4.921 -3.282 1.00 96.12 143 ASN A C 1
ATOM 1096 O O . ASN A 1 143 ? 15.975 3.711 -3.345 1.00 96.12 143 ASN A O 1
ATOM 1100 N N . TRP A 1 144 ? 17.135 5.439 -2.534 1.00 98.12 144 TRP A N 1
ATOM 1101 C CA . TRP A 1 144 ? 17.889 4.690 -1.542 1.00 98.12 144 TRP A CA 1
ATOM 1102 C C . TRP A 1 144 ? 17.420 5.165 -0.188 1.00 98.12 144 TRP A C 1
ATOM 1104 O O . TRP A 1 144 ? 17.503 6.359 0.106 1.00 98.12 144 TRP A O 1
ATOM 1114 N N . ILE A 1 145 ? 16.898 4.252 0.621 1.00 98.12 145 ILE A N 1
ATOM 1115 C CA . ILE A 1 145 ? 16.336 4.615 1.915 1.00 98.12 145 ILE A CA 1
ATOM 1116 C C . ILE A 1 145 ? 16.966 3.825 3.045 1.00 98.12 145 ILE A C 1
ATOM 1118 O O . ILE A 1 145 ? 17.308 2.654 2.890 1.00 98.12 145 ILE A O 1
ATOM 1122 N N . ARG A 1 146 ? 17.059 4.467 4.203 1.00 98.25 146 ARG A N 1
ATOM 1123 C CA . ARG A 1 146 ? 17.438 3.835 5.461 1.00 98.25 146 ARG A CA 1
ATOM 1124 C C . ARG A 1 146 ? 16.429 4.227 6.522 1.00 98.25 146 ARG A C 1
ATOM 1126 O O . ARG A 1 146 ? 16.265 5.407 6.826 1.00 98.25 146 ARG A O 1
ATOM 1133 N N . LEU A 1 147 ? 15.732 3.236 7.064 1.00 98.38 147 LEU A N 1
ATOM 1134 C CA . LEU A 1 147 ? 14.775 3.457 8.139 1.00 98.38 147 LEU A CA 1
ATOM 1135 C C . LEU A 1 147 ? 15.516 3.781 9.439 1.00 98.38 147 LEU A C 1
ATOM 1137 O O . LEU A 1 147 ? 16.499 3.118 9.771 1.00 98.38 147 LEU A O 1
ATOM 1141 N N . LYS A 1 148 ? 15.033 4.774 10.187 1.0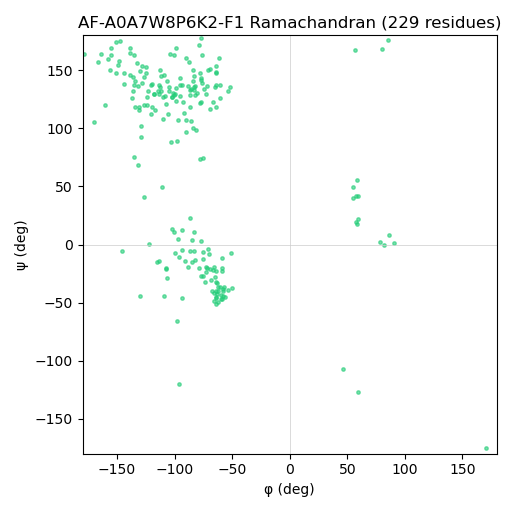0 98.44 148 LYS A N 1
ATOM 1142 C CA . LYS A 1 148 ? 15.574 5.076 11.513 1.00 98.44 148 LYS A CA 1
ATOM 1143 C C . LYS A 1 148 ? 15.058 4.066 12.551 1.00 98.44 148 LYS A C 1
ATOM 1145 O O . LYS A 1 148 ? 13.902 3.648 12.454 1.00 98.44 148 LYS A O 1
ATOM 1150 N N . PRO A 1 149 ? 15.877 3.663 13.542 1.00 98.12 149 PRO A N 1
ATOM 1151 C CA . PRO A 1 149 ? 15.466 2.676 14.541 1.00 98.12 149 PRO A CA 1
ATOM 1152 C C . PRO A 1 149 ? 14.155 3.057 15.242 1.00 98.12 149 PRO A C 1
ATOM 1154 O O . PRO A 1 149 ? 13.998 4.194 15.686 1.00 98.12 149 PRO A O 1
ATOM 1157 N N . GLY A 1 150 ? 13.213 2.114 15.343 1.00 98.00 150 GLY A N 1
ATOM 1158 C CA . GLY A 1 150 ? 11.924 2.319 16.016 1.00 98.00 150 GLY A CA 1
ATOM 1159 C C . GLY A 1 150 ? 10.879 3.095 15.204 1.00 98.00 150 GLY A C 1
ATOM 1160 O O . GLY A 1 150 ? 9.781 3.345 15.704 1.00 98.00 150 GLY A O 1
ATOM 1161 N N . MET A 1 151 ? 11.186 3.490 13.962 1.00 98.44 151 MET A N 1
ATOM 1162 C CA . MET A 1 151 ? 10.280 4.270 13.107 1.00 98.44 151 MET A CA 1
ATOM 1163 C C . MET A 1 151 ? 9.415 3.412 12.175 1.00 98.44 151 MET A C 1
ATOM 1165 O O . MET A 1 151 ? 8.754 3.948 11.288 1.00 98.44 151 MET A O 1
ATOM 1169 N N . GLU A 1 152 ? 9.356 2.093 12.368 1.00 98.38 152 GLU A N 1
ATOM 1170 C CA . GLU A 1 152 ? 8.589 1.159 11.532 1.00 98.38 152 GLU A CA 1
ATOM 1171 C C . GLU A 1 152 ? 7.110 1.544 11.455 1.00 98.38 152 GLU A C 1
ATOM 1173 O O . GLU A 1 152 ? 6.539 1.577 10.366 1.00 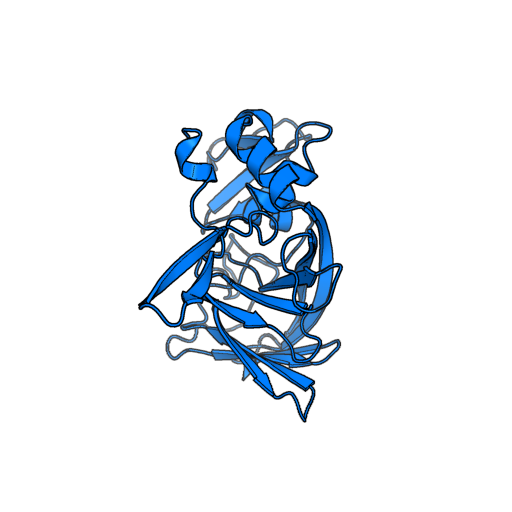98.38 152 GLU A O 1
ATOM 1178 N N . LYS A 1 153 ? 6.496 1.887 12.596 1.00 98.44 153 LYS A N 1
ATOM 1179 C CA . LYS A 1 153 ? 5.090 2.316 12.648 1.00 98.44 153 LYS A CA 1
ATOM 1180 C C . LYS A 1 153 ? 4.899 3.618 11.868 1.00 98.44 153 LYS A C 1
ATOM 1182 O O . LYS A 1 153 ? 4.046 3.688 10.987 1.00 98.44 153 LYS A O 1
ATOM 1187 N N . ALA A 1 154 ? 5.717 4.634 12.137 1.00 97.94 154 ALA A N 1
ATOM 1188 C CA . ALA A 1 154 ? 5.629 5.907 11.427 1.00 97.94 154 ALA A CA 1
ATOM 1189 C C . ALA A 1 154 ? 5.811 5.715 9.910 1.00 97.94 154 ALA A C 1
ATOM 1191 O O . ALA A 1 154 ? 5.013 6.221 9.121 1.00 97.94 154 ALA A O 1
ATOM 1192 N N . ALA A 1 155 ? 6.794 4.915 9.493 1.00 98.00 155 ALA A N 1
ATOM 1193 C CA . ALA A 1 155 ? 7.045 4.613 8.090 1.00 98.00 155 ALA A CA 1
ATOM 1194 C C . ALA A 1 155 ? 5.875 3.871 7.429 1.00 98.00 155 ALA A C 1
ATOM 1196 O O . ALA A 1 155 ? 5.466 4.248 6.332 1.00 98.00 155 ALA A O 1
ATOM 1197 N N . ALA A 1 156 ? 5.282 2.882 8.106 1.00 97.88 156 ALA A N 1
ATOM 1198 C CA . ALA A 1 156 ? 4.159 2.110 7.578 1.00 97.88 156 ALA A CA 1
ATOM 1199 C C . ALA A 1 156 ? 2.925 2.968 7.258 1.00 97.88 156 ALA A C 1
ATOM 1201 O O . ALA A 1 156 ? 2.248 2.711 6.263 1.00 97.88 156 ALA A O 1
ATOM 1202 N N . PHE A 1 157 ? 2.633 3.994 8.065 1.00 97.12 157 PHE A N 1
ATOM 1203 C CA . PHE A 1 157 ? 1.396 4.776 7.930 1.00 97.12 157 PHE A CA 1
ATOM 1204 C C . PHE A 1 157 ? 1.587 6.196 7.366 1.00 97.12 157 PHE A C 1
ATOM 1206 O O . PHE A 1 157 ? 0.623 6.775 6.848 1.00 97.12 157 PHE A O 1
ATOM 1213 N N . LEU A 1 158 ? 2.794 6.771 7.430 1.00 96.19 158 LEU A N 1
ATOM 1214 C CA . LEU A 1 158 ? 3.095 8.124 6.927 1.00 96.19 158 LEU A CA 1
ATOM 1215 C C . LEU A 1 158 ? 3.915 8.119 5.625 1.00 96.19 158 LEU A C 1
ATOM 1217 O O . LEU A 1 158 ? 3.730 9.016 4.802 1.00 96.19 158 LEU A O 1
ATOM 1221 N N . GLU A 1 159 ? 4.738 7.090 5.396 1.00 95.81 159 GLU A N 1
ATOM 1222 C CA . GLU A 1 159 ? 5.610 6.923 4.216 1.00 95.81 159 GLU A CA 1
ATOM 1223 C C . GLU A 1 159 ? 5.378 5.561 3.532 1.00 95.81 159 GLU A C 1
ATOM 1225 O O . GLU A 1 159 ? 6.306 4.867 3.104 1.00 95.81 159 GLU A O 1
ATOM 1230 N N . ALA A 1 160 ? 4.105 5.170 3.440 1.00 93.94 160 ALA A N 1
ATOM 1231 C CA . ALA A 1 160 ? 3.694 3.793 3.195 1.00 93.94 160 ALA A CA 1
ATOM 1232 C C . ALA A 1 160 ? 4.245 3.169 1.905 1.00 93.94 160 ALA A C 1
ATOM 1234 O O . ALA A 1 160 ? 4.619 2.004 1.932 1.00 93.94 160 ALA A O 1
ATOM 1235 N N . HIS A 1 161 ? 4.342 3.909 0.793 1.00 94.75 161 HIS A N 1
ATOM 1236 C CA . HIS A 1 161 ? 4.893 3.368 -0.463 1.00 94.75 161 HIS A CA 1
ATOM 1237 C C . HIS A 1 161 ? 6.370 2.991 -0.317 1.00 94.75 161 HIS A C 1
ATOM 1239 O O . HIS A 1 161 ? 6.777 1.899 -0.707 1.00 94.75 161 HIS A O 1
ATOM 1245 N N . ARG A 1 162 ? 7.174 3.876 0.290 1.00 95.88 162 ARG A N 1
ATOM 1246 C CA . ARG A 1 162 ? 8.599 3.616 0.538 1.00 95.88 162 ARG A CA 1
ATOM 1247 C C . ARG A 1 162 ? 8.775 2.444 1.486 1.00 95.88 162 ARG A C 1
ATOM 1249 O O . ARG A 1 162 ? 9.583 1.557 1.225 1.00 95.88 162 ARG A O 1
ATOM 1256 N N . TYR A 1 163 ? 7.997 2.429 2.566 1.00 97.56 163 TYR A N 1
ATOM 1257 C CA . TYR A 1 163 ? 8.066 1.349 3.535 1.00 97.56 163 TYR A CA 1
ATOM 1258 C C . TYR A 1 163 ? 7.609 0.014 2.938 1.00 97.56 163 TYR A C 1
ATOM 1260 O O . TYR A 1 163 ? 8.276 -0.993 3.135 1.00 97.56 163 TYR A O 1
ATOM 1268 N N . ALA A 1 164 ? 6.535 -0.010 2.148 1.00 96.75 164 ALA A N 1
ATOM 1269 C CA . ALA A 1 164 ? 6.074 -1.209 1.455 1.00 96.75 164 ALA A CA 1
ATOM 1270 C C . ALA A 1 164 ? 7.149 -1.770 0.510 1.00 96.75 164 ALA A C 1
ATOM 1272 O O . ALA A 1 164 ? 7.455 -2.961 0.589 1.00 96.75 164 ALA A O 1
ATOM 1273 N N . ALA A 1 165 ? 7.779 -0.916 -0.306 1.00 96.06 165 ALA A N 1
ATOM 1274 C CA . ALA A 1 165 ? 8.885 -1.319 -1.175 1.00 96.06 165 ALA A CA 1
ATOM 1275 C C . ALA A 1 165 ? 10.070 -1.886 -0.369 1.00 96.06 165 ALA A C 1
ATOM 1277 O O . ALA A 1 165 ? 10.596 -2.943 -0.708 1.00 96.06 165 ALA A O 1
ATOM 1278 N N . LEU A 1 166 ? 10.441 -1.240 0.744 1.00 96.94 166 LEU A N 1
ATOM 1279 C CA . LEU A 1 166 ? 11.489 -1.722 1.656 1.00 96.94 166 LEU A CA 1
ATOM 1280 C C . LEU A 1 166 ? 11.149 -3.075 2.288 1.00 96.94 166 LEU A C 1
ATOM 1282 O O . LEU A 1 166 ? 12.025 -3.913 2.478 1.00 96.94 166 LEU A O 1
ATOM 1286 N N . ARG A 1 167 ? 9.871 -3.309 2.599 1.00 97.19 167 ARG A N 1
ATOM 1287 C CA . ARG A 1 167 ? 9.369 -4.591 3.114 1.00 97.19 167 ARG A CA 1
ATOM 1288 C C . ARG A 1 167 ? 9.224 -5.660 2.027 1.00 97.19 167 ARG A C 1
ATOM 1290 O O . ARG A 1 167 ? 8.796 -6.769 2.340 1.00 97.19 167 ARG A O 1
ATOM 1297 N N . GLY A 1 168 ? 9.604 -5.350 0.787 1.00 95.44 168 GLY A N 1
ATOM 1298 C CA . GLY A 1 168 ? 9.643 -6.279 -0.337 1.00 95.44 168 GLY A CA 1
ATOM 1299 C C . GLY A 1 168 ? 8.325 -6.416 -1.093 1.00 95.44 168 GLY A C 1
ATOM 1300 O O . GLY A 1 168 ? 8.230 -7.291 -1.951 1.00 95.44 168 GLY A O 1
ATOM 1301 N N . ALA A 1 169 ? 7.322 -5.583 -0.803 1.00 96.00 169 ALA A N 1
ATOM 1302 C CA . ALA A 1 169 ? 6.039 -5.591 -1.500 1.00 96.00 169 ALA A CA 1
ATOM 1303 C C . ALA A 1 169 ? 6.182 -5.279 -2.994 1.00 96.00 169 ALA A C 1
ATOM 1305 O O . ALA A 1 169 ? 7.180 -4.699 -3.425 1.00 96.00 169 ALA A O 1
ATOM 1306 N N . SER A 1 170 ? 5.167 -5.640 -3.779 1.00 94.62 170 SER A N 1
ATOM 1307 C CA . SER A 1 170 ? 5.146 -5.314 -5.204 1.00 94.62 170 SER A CA 1
ATOM 1308 C C . SER A 1 170 ? 4.567 -3.930 -5.435 1.00 94.62 170 SER A C 1
ATOM 1310 O O . SER A 1 170 ? 3.362 -3.723 -5.317 1.00 94.62 170 SER A O 1
ATOM 1312 N N . MET A 1 171 ? 5.458 -2.995 -5.767 1.00 94.00 171 MET A N 1
ATOM 1313 C CA . MET A 1 171 ? 5.171 -1.571 -5.972 1.00 94.00 171 MET A CA 1
ATOM 1314 C C . MET A 1 171 ? 5.329 -1.191 -7.453 1.00 94.00 171 MET A C 1
ATOM 1316 O O . MET A 1 171 ? 6.077 -0.281 -7.817 1.00 94.00 171 MET A O 1
ATOM 1320 N N . GLY A 1 172 ? 4.698 -1.975 -8.325 1.00 92.25 172 GLY A N 1
ATOM 1321 C CA . GLY A 1 172 ? 4.782 -1.834 -9.782 1.00 92.25 172 GLY A CA 1
ATOM 1322 C C . GLY A 1 172 ? 3.475 -1.417 -10.445 1.00 92.25 172 GLY A C 1
ATOM 1323 O O . GLY A 1 172 ? 3.489 -1.004 -11.603 1.00 92.25 172 GLY A O 1
ATOM 1324 N N . ILE A 1 173 ? 2.352 -1.502 -9.728 1.00 91.50 173 ILE A N 1
ATOM 1325 C CA . ILE A 1 173 ? 1.025 -1.275 -10.300 1.00 91.50 173 ILE A CA 1
ATOM 1326 C C . ILE A 1 173 ? 0.835 0.221 -10.519 1.00 91.50 173 ILE A C 1
ATOM 1328 O O . ILE A 1 173 ? 1.145 1.023 -9.645 1.00 91.50 173 ILE A O 1
ATOM 1332 N N . THR A 1 174 ? 0.336 0.605 -11.687 1.00 89.19 174 THR A N 1
ATOM 1333 C CA . THR A 1 174 ? 0.069 2.005 -12.009 1.00 89.19 174 THR A CA 1
ATOM 1334 C C . THR A 1 174 ? -1.432 2.226 -12.155 1.00 89.19 174 THR A C 1
ATOM 1336 O O . THR A 1 174 ? -2.101 1.416 -12.791 1.00 89.19 174 THR A O 1
ATOM 1339 N N . LYS A 1 175 ? -1.945 3.332 -11.594 1.00 90.56 175 LYS A N 1
ATOM 1340 C CA . LYS A 1 175 ? -3.338 3.781 -11.763 1.00 90.56 175 LYS A CA 1
ATOM 1341 C C . LYS A 1 175 ? -4.390 2.757 -11.308 1.00 90.56 175 LYS A C 1
ATOM 1343 O O . LYS A 1 175 ? -5.250 2.366 -12.092 1.00 90.56 175 LYS A O 1
ATOM 1348 N N . LEU A 1 176 ? -4.320 2.294 -10.058 1.00 88.88 176 LEU A N 1
ATOM 1349 C CA . LEU A 1 176 ? -5.296 1.348 -9.512 1.00 88.88 176 LEU A CA 1
ATOM 1350 C C . LEU A 1 176 ? -6.463 2.115 -8.868 1.00 88.88 176 LEU A C 1
ATOM 1352 O O . LEU A 1 176 ? -6.369 2.572 -7.732 1.00 88.88 176 LEU A O 1
ATOM 1356 N N . GLU A 1 177 ? -7.538 2.282 -9.636 1.00 87.44 177 GLU A N 1
ATOM 1357 C CA . GLU A 1 177 ? -8.564 3.307 -9.409 1.00 87.44 177 GLU A CA 1
ATOM 1358 C C . GLU A 1 177 ? -9.796 2.760 -8.666 1.00 87.44 177 GLU A C 1
ATOM 1360 O O . GLU A 1 177 ? -10.095 3.125 -7.528 1.00 87.44 177 GLU A O 1
ATOM 1365 N N . GLY A 1 178 ? -10.531 1.851 -9.312 1.00 87.25 178 GLY A N 1
ATOM 1366 C CA . GLY A 1 178 ? -11.782 1.303 -8.791 1.00 87.25 178 GLY A CA 1
ATOM 1367 C C . GLY A 1 178 ? -11.566 -0.013 -8.057 1.00 87.25 178 GLY A C 1
ATOM 1368 O O . GLY A 1 178 ? -10.864 -0.885 -8.556 1.00 87.25 178 GLY A O 1
ATOM 1369 N N . THR A 1 179 ? -12.216 -0.201 -6.910 1.00 90.94 179 THR A N 1
ATOM 1370 C CA . THR A 1 179 ? -12.207 -1.474 -6.179 1.00 90.94 179 THR A CA 1
ATOM 1371 C C . THR A 1 179 ? -13.622 -1.883 -5.781 1.00 90.94 179 THR A C 1
ATOM 1373 O O . THR A 1 179 ? -14.384 -1.057 -5.288 1.00 90.94 179 THR A O 1
ATOM 1376 N N . THR A 1 180 ? -13.979 -3.158 -5.953 1.00 92.38 180 THR A N 1
ATOM 1377 C CA . THR A 1 180 ? -15.263 -3.704 -5.488 1.00 92.38 180 THR A CA 1
ATOM 1378 C C . THR A 1 180 ? -15.179 -5.192 -5.138 1.00 92.38 180 THR A C 1
ATOM 1380 O O . THR A 1 180 ? -14.150 -5.836 -5.336 1.00 92.38 180 THR A O 1
ATOM 1383 N N . VAL A 1 181 ? -16.258 -5.756 -4.595 1.00 93.31 181 VAL A N 1
ATOM 1384 C CA . VAL A 1 181 ? -16.339 -7.164 -4.198 1.00 93.31 181 VAL A CA 1
ATOM 1385 C C . VAL A 1 181 ? -17.659 -7.788 -4.638 1.00 93.31 181 VAL A C 1
ATOM 1387 O O . VAL A 1 181 ? -18.741 -7.268 -4.375 1.00 93.31 181 VAL A O 1
ATOM 1390 N N . ASN A 1 182 ? -17.575 -8.965 -5.250 1.00 93.62 182 ASN A N 1
ATOM 1391 C CA . ASN A 1 182 ? -18.701 -9.882 -5.334 1.00 93.62 182 ASN A CA 1
ATOM 1392 C C . ASN A 1 182 ? -18.732 -10.705 -4.042 1.00 93.62 182 ASN A C 1
ATOM 1394 O O . ASN A 1 182 ? -17.974 -11.663 -3.880 1.00 93.62 182 ASN A O 1
ATOM 1398 N N . ALA A 1 183 ? -19.606 -10.315 -3.115 1.00 90.44 183 ALA A N 1
ATOM 1399 C CA . ALA A 1 183 ? -19.722 -10.949 -1.805 1.00 90.44 183 ALA A CA 1
ATOM 1400 C C . ALA A 1 183 ? -20.161 -12.422 -1.876 1.00 90.44 183 ALA A C 1
ATOM 1402 O O . ALA A 1 183 ? -19.730 -13.224 -1.048 1.00 90.44 183 ALA A O 1
ATOM 1403 N N . LYS A 1 184 ? -20.996 -12.779 -2.862 1.00 90.94 184 LYS A N 1
ATOM 1404 C CA . LYS A 1 184 ? -21.514 -14.142 -3.035 1.00 90.94 184 LYS A CA 1
ATOM 1405 C C . LYS A 1 184 ? -20.387 -15.107 -3.386 1.00 90.94 184 LYS A C 1
ATOM 1407 O O . LYS A 1 184 ? -20.240 -16.142 -2.741 1.00 90.94 184 LYS A O 1
ATOM 1412 N N . ASP A 1 185 ? -19.573 -14.719 -4.361 1.00 90.38 185 ASP A N 1
ATOM 1413 C CA . ASP A 1 185 ? -18.510 -15.573 -4.895 1.00 90.38 185 ASP A CA 1
ATOM 1414 C C . ASP A 1 185 ? -17.158 -15.325 -4.206 1.00 90.38 185 ASP A C 1
ATOM 1416 O O . ASP A 1 185 ? -16.196 -16.044 -4.453 1.00 90.38 185 ASP A O 1
ATOM 1420 N N . LYS A 1 186 ? -17.089 -14.336 -3.302 1.00 89.25 186 LYS A N 1
ATOM 1421 C CA . LYS A 1 186 ? -15.887 -13.934 -2.548 1.00 89.25 186 LYS A CA 1
ATOM 1422 C C . LYS A 1 186 ? -14.724 -13.534 -3.457 1.00 89.25 186 LYS A C 1
ATOM 1424 O O . LYS A 1 186 ? -13.569 -13.872 -3.199 1.00 89.25 186 LYS A O 1
ATOM 1429 N N . ILE A 1 187 ? -15.053 -12.787 -4.507 1.00 90.56 187 ILE A N 1
ATOM 1430 C CA . ILE A 1 187 ? -14.092 -12.285 -5.490 1.00 90.56 187 ILE A CA 1
ATOM 1431 C C . ILE A 1 187 ? -13.979 -10.789 -5.325 1.00 90.56 187 ILE A C 1
ATOM 1433 O O . ILE A 1 187 ? -14.983 -10.075 -5.383 1.00 90.56 187 ILE A O 1
ATOM 1437 N N . LEU A 1 188 ? -12.755 -10.321 -5.169 1.00 90.62 188 LEU A N 1
ATOM 1438 C CA . LEU A 1 188 ? -12.449 -8.910 -5.190 1.00 90.62 188 LEU A CA 1
ATOM 1439 C C . LEU A 1 188 ? -11.999 -8.493 -6.589 1.00 90.62 188 LEU A C 1
ATOM 1441 O O . LEU A 1 188 ? -11.302 -9.239 -7.272 1.00 90.62 188 LEU A O 1
ATOM 1445 N N . TYR A 1 189 ? -12.383 -7.291 -6.992 1.00 91.56 189 TYR A N 1
ATOM 1446 C CA . TYR A 1 189 ? -12.059 -6.702 -8.282 1.00 91.56 189 TYR A CA 1
ATOM 1447 C C . TYR A 1 189 ? -11.350 -5.382 -8.042 1.00 91.56 189 TYR A C 1
ATOM 1449 O O . TYR A 1 189 ? -11.841 -4.560 -7.269 1.00 91.56 189 TYR A O 1
ATOM 1457 N N . SER A 1 190 ? -10.237 -5.167 -8.731 1.00 91.44 190 SER A N 1
ATOM 1458 C CA . SER A 1 190 ? -9.553 -3.885 -8.761 1.00 91.44 190 SER A CA 1
ATOM 1459 C C . SER A 1 190 ? -9.246 -3.489 -10.196 1.00 91.44 190 SER A C 1
ATOM 1461 O O . SER A 1 190 ? -8.499 -4.177 -10.888 1.00 91.44 190 SER A O 1
ATOM 1463 N N . ALA A 1 191 ? -9.841 -2.395 -10.649 1.00 92.25 191 ALA A N 1
ATOM 1464 C CA . ALA A 1 191 ? -9.633 -1.851 -11.978 1.00 92.25 191 ALA A CA 1
ATOM 1465 C C . ALA A 1 191 ? -8.374 -0.982 -12.018 1.00 92.25 191 ALA A C 1
ATOM 1467 O O . ALA A 1 191 ? -8.068 -0.260 -11.066 1.00 92.25 191 ALA A O 1
ATOM 1468 N N . MET A 1 192 ? -7.682 -1.032 -13.147 1.00 91.31 192 MET A N 1
ATOM 1469 C CA . MET A 1 192 ? -6.628 -0.094 -13.502 1.00 91.31 192 MET A CA 1
ATOM 1470 C C . MET A 1 192 ? -6.904 0.503 -14.874 1.00 91.31 192 MET A C 1
ATOM 1472 O O . MET A 1 192 ? -7.382 -0.202 -15.767 1.00 91.31 192 MET A O 1
ATOM 1476 N N . SER A 1 193 ? -6.578 1.780 -15.064 1.00 91.75 193 SER A N 1
ATOM 1477 C CA . SER A 1 193 ? -6.813 2.447 -16.352 1.00 91.75 193 SER A CA 1
ATOM 1478 C C . SER A 1 193 ? -5.853 1.998 -17.449 1.00 91.75 193 SER A C 1
ATOM 1480 O O . SER A 1 193 ? -6.161 2.151 -18.629 1.00 91.75 193 SER A O 1
ATOM 1482 N N . GLN A 1 194 ? -4.708 1.406 -17.094 1.00 92.38 194 GLN A N 1
ATOM 1483 C CA . GLN A 1 194 ? -3.714 0.941 -18.059 1.00 92.38 194 GLN A CA 1
ATOM 1484 C C . GLN A 1 194 ? -2.664 0.013 -17.440 1.00 92.38 194 GLN A C 1
ATOM 1486 O O . GLN A 1 194 ? -2.345 0.101 -16.258 1.00 92.38 194 GLN A O 1
ATOM 1491 N N . ILE A 1 195 ? -2.051 -0.802 -18.295 1.00 94.06 195 ILE A N 1
ATOM 1492 C CA . ILE A 1 195 ? -0.802 -1.520 -18.043 1.00 94.06 195 ILE A CA 1
ATOM 1493 C C . ILE A 1 195 ? 0.289 -0.815 -18.838 1.00 94.06 195 ILE A C 1
ATOM 1495 O O . ILE A 1 195 ? 0.286 -0.819 -20.069 1.00 94.06 195 ILE A O 1
ATOM 1499 N N . THR A 1 196 ? 1.230 -0.186 -18.148 1.00 93.00 196 THR A N 1
ATOM 1500 C CA . THR A 1 196 ? 2.295 0.582 -18.796 1.00 93.00 196 THR A CA 1
ATOM 1501 C C . THR A 1 196 ? 3.523 0.683 -17.902 1.00 93.00 196 THR A C 1
ATOM 1503 O O . THR A 1 196 ? 3.458 0.366 -16.715 1.00 93.00 196 THR A O 1
ATOM 1506 N N . ALA A 1 197 ? 4.630 1.157 -18.476 1.00 92.25 197 ALA A N 1
ATOM 1507 C CA . ALA A 1 197 ? 5.859 1.518 -17.775 1.00 92.25 197 ALA A CA 1
ATOM 1508 C C . ALA A 1 197 ? 6.299 0.462 -16.747 1.00 92.25 197 ALA A C 1
ATOM 1510 O O . ALA A 1 197 ? 6.739 -0.610 -17.149 1.00 92.25 197 ALA A O 1
ATOM 1511 N N . SER A 1 198 ? 6.150 0.745 -15.447 1.00 91.75 198 SER A N 1
ATOM 1512 C CA . SER A 1 198 ? 6.547 -0.126 -14.332 1.00 91.75 198 SER A CA 1
ATOM 1513 C C . SER A 1 198 ? 5.872 -1.502 -14.325 1.00 91.75 198 SER A C 1
ATOM 1515 O O . SER A 1 198 ? 6.273 -2.368 -13.568 1.00 91.75 198 SER A O 1
ATOM 1517 N N . MET A 1 199 ? 4.840 -1.726 -15.133 1.00 93.94 199 MET A N 1
ATOM 1518 C CA . MET A 1 199 ? 4.180 -3.030 -15.235 1.00 93.94 199 MET A CA 1
ATOM 1519 C C . MET A 1 199 ? 4.687 -3.876 -16.408 1.00 93.94 199 MET A C 1
ATOM 1521 O O . MET A 1 199 ? 4.316 -5.043 -16.527 1.00 93.94 199 MET A O 1
ATOM 1525 N N . VAL A 1 200 ? 5.472 -3.289 -17.316 1.00 94.44 200 VAL A N 1
ATOM 1526 C CA . VAL A 1 200 ? 5.878 -3.913 -18.580 1.00 94.44 200 VAL A CA 1
ATOM 1527 C C . VAL A 1 200 ? 7.334 -4.354 -18.493 1.00 94.44 200 VAL A C 1
ATOM 1529 O O . VAL A 1 200 ? 8.207 -3.626 -18.017 1.00 94.44 200 VAL A O 1
ATOM 1532 N N . ARG A 1 201 ? 7.600 -5.568 -18.979 1.00 93.94 201 ARG A N 1
ATOM 1533 C CA . ARG A 1 201 ? 8.926 -6.186 -18.989 1.00 93.94 201 ARG A CA 1
ATOM 1534 C C . ARG A 1 201 ? 9.972 -5.253 -19.608 1.00 93.94 201 ARG A C 1
ATOM 1536 O O . ARG A 1 201 ? 9.757 -4.680 -20.671 1.00 93.94 201 ARG A O 1
ATOM 1543 N N . GLY A 1 202 ? 11.132 -5.174 -18.957 1.00 90.44 202 GLY A N 1
ATOM 1544 C CA . GLY A 1 202 ? 12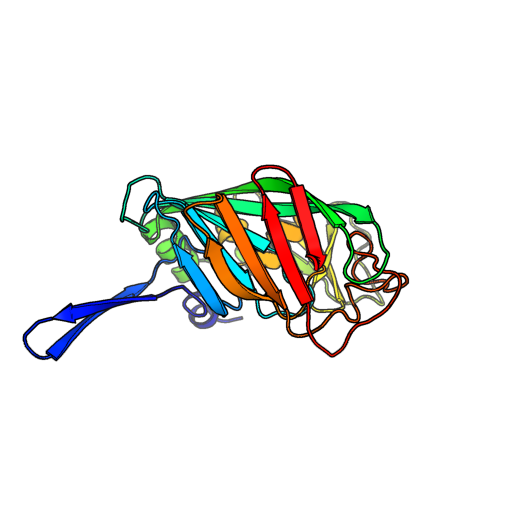.254 -4.340 -19.394 1.00 90.44 202 GLY A CA 1
ATOM 1545 C C . GLY A 1 202 ? 12.246 -2.927 -18.811 1.00 90.44 202 GLY A C 1
ATOM 1546 O O . GLY A 1 202 ? 13.143 -2.151 -19.119 1.00 90.44 202 GLY A O 1
ATOM 1547 N N . ASN A 1 203 ? 11.271 -2.582 -17.965 1.00 90.62 203 ASN A N 1
ATOM 1548 C CA . ASN A 1 203 ? 11.330 -1.355 -17.185 1.00 90.62 203 ASN A CA 1
ATOM 1549 C C . ASN A 1 203 ? 12.273 -1.517 -15.982 1.00 90.62 203 ASN A C 1
ATOM 1551 O O . ASN A 1 203 ? 12.042 -2.351 -15.105 1.00 90.62 203 ASN A O 1
ATOM 1555 N N . ASP A 1 204 ? 13.298 -0.670 -15.903 1.00 86.56 204 ASP A N 1
ATOM 1556 C CA . ASP A 1 204 ? 14.288 -0.716 -14.822 1.00 86.56 204 ASP A CA 1
ATOM 1557 C C . ASP A 1 204 ? 13.696 -0.383 -13.446 1.00 86.56 204 ASP A C 1
ATOM 1559 O O . ASP A 1 204 ? 14.272 -0.737 -12.417 1.00 86.56 204 ASP A O 1
ATOM 1563 N N . HIS A 1 205 ? 12.533 0.272 -13.400 1.00 85.75 205 HIS A N 1
ATOM 1564 C CA . HIS A 1 205 ? 11.921 0.776 -12.178 1.00 85.75 205 HIS A CA 1
ATOM 1565 C C . HIS A 1 205 ? 10.766 -0.085 -11.633 1.00 85.75 205 HIS A C 1
ATOM 1567 O O . HIS A 1 205 ? 10.077 0.376 -10.725 1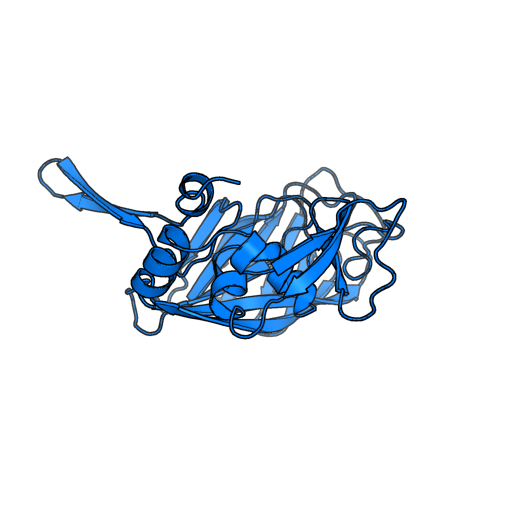.00 85.75 205 HIS A O 1
ATOM 1573 N N . SER A 1 206 ? 10.557 -1.318 -12.107 1.00 76.19 206 SER A N 1
ATOM 1574 C CA . SER A 1 206 ? 9.809 -2.362 -11.374 1.00 76.19 206 SER A CA 1
AT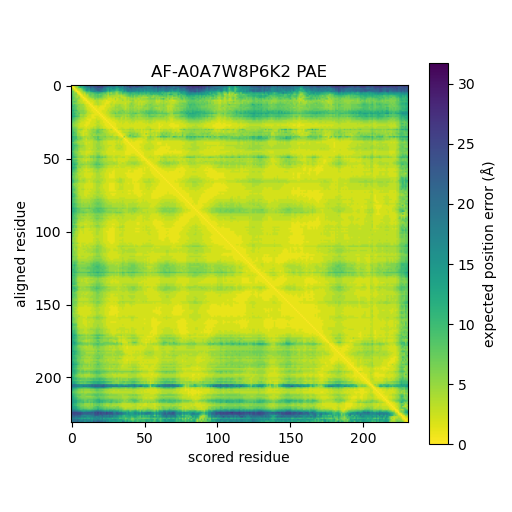OM 1575 C C . SER A 1 206 ? 9.955 -3.724 -12.071 1.00 76.19 206 SER A C 1
ATOM 1577 O O . SER A 1 206 ? 9.358 -3.953 -13.117 1.00 76.19 206 SER A O 1
ATOM 1579 N N . PRO A 1 207 ? 10.761 -4.644 -11.514 1.00 71.25 207 PRO A N 1
ATOM 1580 C CA . PRO A 1 207 ? 11.030 -5.927 -12.160 1.00 71.25 207 PRO A CA 1
ATOM 1581 C C . PRO A 1 207 ? 10.057 -7.046 -11.763 1.00 71.25 207 PRO A C 1
ATOM 1583 O O . PRO A 1 207 ? 10.061 -8.099 -12.395 1.00 71.25 207 PRO A O 1
ATOM 1586 N N . ASP A 1 208 ? 9.271 -6.881 -10.696 1.00 86.38 208 ASP A N 1
ATOM 1587 C CA . ASP A 1 208 ? 8.445 -7.957 -10.138 1.00 86.38 208 ASP A CA 1
ATOM 1588 C C . ASP A 1 208 ? 7.050 -8.072 -10.763 1.00 86.38 208 ASP A C 1
ATOM 1590 O O . ASP A 1 208 ? 6.449 -9.146 -10.713 1.00 86.38 208 ASP A O 1
ATOM 1594 N N . ILE A 1 209 ? 6.574 -7.008 -11.412 1.00 92.81 209 ILE A N 1
ATOM 1595 C CA . ILE A 1 209 ? 5.461 -7.050 -12.363 1.00 92.81 209 ILE A CA 1
ATOM 1596 C C . ILE A 1 209 ? 6.051 -6.807 -13.749 1.00 92.81 209 ILE A C 1
ATOM 1598 O O . ILE A 1 209 ? 6.486 -5.707 -14.066 1.00 92.81 209 ILE A O 1
ATOM 1602 N N . ALA A 1 210 ? 6.094 -7.852 -14.569 1.00 94.69 210 ALA A N 1
ATOM 1603 C CA . ALA A 1 210 ? 6.784 -7.831 -15.854 1.00 94.69 210 ALA A CA 1
ATOM 1604 C C . ALA A 1 210 ? 5.903 -8.479 -16.921 1.00 94.69 210 ALA A C 1
ATOM 1606 O O . ALA A 1 210 ? 6.114 -9.632 -17.316 1.00 94.69 210 ALA A O 1
ATOM 1607 N N . LEU A 1 211 ? 4.879 -7.743 -17.345 1.00 95.31 211 LEU A N 1
ATOM 1608 C CA . LEU A 1 211 ? 3.950 -8.150 -18.394 1.00 95.31 211 LEU A CA 1
ATOM 1609 C C . LEU A 1 211 ? 4.584 -7.951 -19.771 1.00 95.31 211 LEU A C 1
ATOM 1611 O O . LEU A 1 211 ? 5.390 -7.042 -19.972 1.00 95.31 211 LEU A O 1
ATOM 1615 N N . ASP A 1 212 ? 4.242 -8.806 -20.732 1.00 95.31 212 ASP A N 1
ATOM 1616 C CA . ASP A 1 212 ? 4.944 -8.831 -22.022 1.00 95.31 212 ASP A CA 1
ATOM 1617 C C . ASP A 1 212 ? 4.613 -7.626 -22.909 1.00 95.31 212 ASP A C 1
ATOM 1619 O O . ASP A 1 212 ? 5.395 -7.2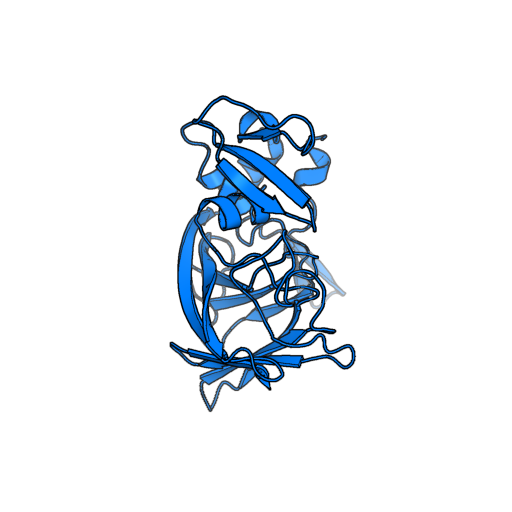80 -23.796 1.00 95.31 212 ASP A O 1
ATOM 1623 N N . LYS A 1 213 ? 3.456 -6.987 -22.696 1.00 93.31 213 LYS A N 1
ATOM 1624 C CA . LYS A 1 213 ? 2.994 -5.839 -23.483 1.00 93.31 213 LYS A CA 1
ATOM 1625 C C . LYS A 1 213 ? 2.248 -4.834 -22.613 1.00 93.31 213 LYS A C 1
ATOM 1627 O O . LYS A 1 213 ? 1.544 -5.211 -21.682 1.00 93.31 213 LYS A O 1
ATOM 1632 N N . GLY A 1 214 ? 2.370 -3.557 -22.970 1.00 94.56 214 GLY A N 1
ATOM 1633 C CA . GLY A 1 214 ? 1.497 -2.513 -22.443 1.00 94.56 214 GLY A CA 1
ATOM 1634 C C . GLY A 1 214 ? 0.077 -2.616 -23.009 1.00 94.56 214 GLY A C 1
ATOM 1635 O O . GLY A 1 214 ? -0.113 -3.065 -24.141 1.00 94.56 214 GLY A O 1
ATOM 1636 N N . ILE A 1 215 ? -0.907 -2.179 -22.226 1.00 94.25 215 ILE A N 1
ATOM 1637 C CA . ILE A 1 215 ? -2.333 -2.125 -22.572 1.00 94.25 215 ILE A CA 1
ATOM 1638 C C . ILE A 1 215 ? -2.871 -0.757 -22.138 1.00 94.25 215 ILE A C 1
ATOM 1640 O O . ILE A 1 215 ? -2.853 -0.436 -20.955 1.00 94.25 215 ILE A O 1
ATOM 1644 N N . SER A 1 216 ? -3.361 0.054 -23.078 1.00 91.81 216 SER A N 1
ATOM 1645 C CA . SER A 1 216 ? -3.887 1.406 -22.807 1.00 91.81 216 SER A CA 1
ATOM 1646 C C . SER A 1 216 ? -5.413 1.471 -22.662 1.00 91.81 216 SER A C 1
ATOM 1648 O O . SER A 1 216 ? -5.970 2.557 -22.548 1.00 91.81 216 SER A O 1
ATOM 1650 N N . SER A 1 217 ? -6.098 0.326 -22.700 1.00 89.69 217 SER A N 1
ATOM 1651 C CA . SER A 1 217 ? -7.562 0.209 -22.621 1.00 89.69 217 SER A CA 1
ATOM 1652 C C . SER A 1 217 ? -8.084 -0.196 -21.234 1.00 89.69 217 SER A C 1
ATOM 1654 O O . SER A 1 217 ? -9.252 -0.553 -21.108 1.00 89.69 217 SER A O 1
ATOM 1656 N N . GLY A 1 218 ? -7.227 -0.182 -20.212 1.00 89.44 218 GLY A N 1
ATOM 1657 C CA . GLY A 1 218 ? -7.531 -0.689 -18.874 1.00 89.44 218 GLY A CA 1
ATOM 1658 C C . GLY A 1 218 ? -7.418 -2.205 -18.722 1.00 89.44 218 GLY A C 1
ATOM 1659 O O . GLY A 1 218 ? -7.262 -2.939 -19.699 1.00 89.44 218 GLY A O 1
ATOM 1660 N N . ALA A 1 219 ? -7.451 -2.653 -17.467 1.00 92.38 219 ALA A N 1
ATOM 1661 C CA . ALA A 1 219 ? -7.440 -4.059 -17.059 1.00 92.38 219 ALA A CA 1
ATOM 1662 C C . ALA A 1 219 ? -8.078 -4.223 -15.667 1.00 92.38 219 ALA A C 1
ATOM 1664 O O . ALA A 1 219 ? -8.208 -3.248 -14.918 1.00 92.38 219 ALA A O 1
ATOM 1665 N N . VAL A 1 220 ? -8.468 -5.445 -15.292 1.00 91.69 220 VAL A N 1
ATOM 1666 C CA . VAL A 1 220 ? -9.038 -5.722 -13.960 1.00 91.69 220 VAL A CA 1
ATOM 1667 C C . VAL A 1 220 ? -8.295 -6.851 -13.269 1.00 91.69 220 VAL A C 1
ATOM 1669 O O . VAL A 1 220 ? -8.304 -7.984 -13.742 1.00 91.69 220 VAL A O 1
ATOM 1672 N N . ILE A 1 221 ? -7.718 -6.571 -12.098 1.00 88.00 221 ILE A N 1
ATOM 1673 C CA . ILE A 1 221 ? -7.208 -7.600 -11.189 1.00 88.00 221 ILE A CA 1
ATOM 1674 C C . ILE A 1 221 ? -8.392 -8.231 -10.464 1.00 88.00 221 ILE A C 1
ATOM 1676 O O . ILE A 1 221 ? -9.137 -7.563 -9.749 1.00 88.00 221 ILE A O 1
ATOM 1680 N N . LEU A 1 222 ? -8.524 -9.540 -10.598 1.00 90.12 222 LEU A N 1
ATOM 1681 C CA . LEU A 1 222 ? -9.386 -10.385 -9.789 1.00 90.12 222 LEU A CA 1
ATOM 1682 C C . LEU A 1 222 ? -8.553 -10.967 -8.663 1.00 90.12 222 LEU A C 1
ATOM 1684 O O . LEU A 1 222 ? -7.536 -11.588 -8.947 1.00 90.12 222 LEU A O 1
ATOM 1688 N N . VAL A 1 223 ? -8.989 -10.832 -7.416 1.00 82.62 223 VAL A N 1
ATOM 1689 C CA . VAL A 1 223 ? -8.329 -11.440 -6.256 1.00 82.62 223 VAL A CA 1
ATOM 1690 C C . VAL A 1 223 ? -9.281 -12.438 -5.604 1.00 82.62 223 VAL A C 1
ATOM 1692 O O . VAL A 1 223 ? -10.335 -12.074 -5.081 1.00 82.62 223 VAL A O 1
ATOM 1695 N N . TRP A 1 224 ? -8.885 -13.706 -5.635 1.00 76.19 224 TRP A N 1
ATOM 1696 C CA . TRP A 1 224 ? -9.457 -14.805 -4.865 1.00 76.19 224 TRP A CA 1
ATOM 1697 C C . TRP A 1 224 ? -8.575 -15.089 -3.650 1.00 76.19 224 TRP A C 1
ATOM 1699 O O . TRP A 1 224 ? -7.413 -14.695 -3.619 1.00 76.19 224 TRP A O 1
ATOM 1709 N N . GLY A 1 225 ? -9.102 -15.808 -2.655 1.00 58.97 225 GLY A N 1
ATOM 1710 C CA . GLY A 1 225 ? -8.511 -15.966 -1.316 1.00 58.97 225 GLY A CA 1
ATOM 1711 C C . GLY A 1 225 ? -7.037 -16.400 -1.206 1.00 58.97 225 GLY A C 1
ATOM 1712 O O . GLY A 1 225 ? -6.518 -16.380 -0.092 1.00 58.97 225 GLY A O 1
ATOM 1713 N N . LYS A 1 226 ? -6.360 -16.767 -2.307 1.00 50.84 226 LYS A N 1
ATOM 1714 C CA . LYS A 1 226 ? -4.898 -16.953 -2.403 1.00 50.84 226 LYS A CA 1
ATOM 1715 C C . LYS A 1 226 ? -4.277 -16.563 -3.758 1.00 50.84 226 LYS A C 1
ATOM 1717 O O . LYS A 1 226 ? -3.061 -16.611 -3.895 1.00 50.84 226 LYS A O 1
ATOM 1722 N N . GLU A 1 227 ? -5.062 -16.196 -4.765 1.00 50.47 227 GLU A N 1
ATOM 1723 C CA . GLU A 1 227 ? -4.591 -16.050 -6.149 1.00 50.47 227 GLU A CA 1
ATOM 1724 C C . GLU A 1 227 ? -5.191 -14.806 -6.788 1.00 50.47 227 GLU A C 1
ATOM 1726 O O . GLU A 1 227 ? -6.335 -14.451 -6.505 1.00 50.47 227 GLU A O 1
ATOM 1731 N N . ALA A 1 228 ? -4.429 -14.156 -7.662 1.00 63.16 228 ALA A N 1
ATOM 1732 C CA . ALA A 1 228 ? -4.920 -13.091 -8.510 1.00 63.16 228 ALA A CA 1
ATOM 1733 C C . ALA A 1 228 ? -4.768 -13.417 -9.997 1.00 63.16 228 ALA A C 1
ATOM 1735 O O . ALA A 1 228 ? -3.749 -13.913 -10.467 1.00 63.16 228 ALA A O 1
ATOM 1736 N N . SER A 1 229 ? -5.791 -13.091 -10.772 1.00 53.28 229 SER A N 1
ATOM 1737 C CA . SER A 1 229 ? -5.745 -13.171 -12.234 1.00 53.28 229 SER A CA 1
ATOM 1738 C C . SER A 1 229 ? -6.200 -11.842 -12.796 1.00 53.28 229 SER A C 1
ATOM 1740 O O . SER A 1 229 ? -7.131 -11.250 -12.258 1.00 53.28 229 SER A O 1
ATOM 1742 N N . VAL A 1 230 ? -5.545 -11.346 -13.840 1.00 65.94 230 VAL A N 1
ATOM 1743 C CA . VAL A 1 230 ? -5.973 -10.109 -14.492 1.00 65.94 230 VAL A CA 1
ATOM 1744 C C . VAL A 1 230 ? -6.723 -10.479 -15.764 1.00 65.94 230 VAL A C 1
ATOM 1746 O O . VAL A 1 230 ? -6.259 -11.326 -16.530 1.00 65.94 230 VAL A O 1
ATOM 1749 N N . LYS A 1 231 ? -7.907 -9.897 -15.951 1.00 60.00 231 LYS A N 1
ATOM 1750 C CA . LYS A 1 231 ? -8.727 -10.067 -17.156 1.00 60.00 231 LYS A CA 1
ATOM 1751 C C . LYS A 1 231 ? -8.767 -8.792 -17.980 1.00 60.00 231 LYS A C 1
ATOM 1753 O O . LYS A 1 231 ? -8.687 -7.696 -17.374 1.00 60.00 231 LYS A O 1
#

Sequence (231 aa):
MTIACRKYYKLLSNTVHPDGTGTVKKHYCLRRISHELIQVMPDKRTVLMGDDATNGGLFMFIADKEADLSAGTLYVAKWAQSSSAGAGAATLTWLKIGHATSDEIEALADTLTITDIMDIVTDEKNPPIDPTFTRIHFGAKFNWIRLKPGMEKAAAFLEAHRYAALRGASMGITKLEGTTVNAKDKILYSAMSQITASMVRGNDHSPDIALDKGISSGAVILVWGKEASVK

Mean predicted aligned error: 4.61 Å

Secondary structure (DSSP, 8-state):
--GGGGGSS-EEEEEEPTTS-EEEEEEGGG-SS-EEEEEE-TTSSEEEEEE-STTB--EEEEEEETTEEEEEEEEEEEEEEEE-STT-EEEEEEEEEEEEEHHHHHHHHHH--HHHHEEEE--TTS----TTSEEEEETTEEEEEEEPTT-HHHHHHHSHHHHHHHTT----B--EEEEEEETTTTEEEEEES-B-GGGBTT-TT-SSS-BSS-BSS-EEEEEETTEEEE-

InterPro domains:
  IPR008557 Alkaline phosphatase PhoX [PF05787] (23-192)